Protein AF-A0A8J2WPI7-F1 (afdb_monomer_lite)

InterPro domains:
  IPR009030 Growth factor receptor cysteine-rich domain superfamily [SSF57184] (27-119)
  IPR011641 Tyrosine-protein kinase ephrin type A/B receptor-like [PF07699] (32-80)

Secondary structure (DSSP, 8-state):
-------S-PPPPTTEE--STT-SSPEEPPTTEE--STT-SS-EEPPTTEE--STT-SSPEEPPTTEE--STT-SSPEEPPTTEE--SS--SSPEEPPTTEE--SSS-SSPEEPPTTEE--STT-SSPEE--TT-----S------------------------------------------------

Organism: NCBI:txid35677

pLDDT: mean 78.32, std 21.87, range [37.41, 97.94]

Radius of gyration: 36.95 Å; chains: 1; bounding box: 83×83×94 Å

Structure (mmCIF, N/CA/C/O backbone):
data_AF-A0A8J2WPI7-F1
#
_entry.id   AF-A0A8J2WPI7-F1
#
loop_
_atom_site.group_PDB
_atom_site.id
_atom_site.type_symbol
_atom_site.label_atom_id
_atom_site.label_alt_id
_atom_site.label_comp_id
_atom_site.label_asym_id
_atom_site.label_entity_id
_atom_site.label_seq_id
_atom_site.pdbx_PDB_ins_code
_atom_site.Cartn_x
_atom_site.Cartn_y
_atom_site.Cartn_z
_atom_site.occupancy
_atom_site.B_iso_or_equiv
_atom_site.auth_seq_id
_atom_site.auth_comp_id
_atom_site.auth_asym_id
_atom_site.auth_atom_id
_atom_site.pdbx_PDB_model_num
ATOM 1 N N . MET A 1 1 ? -25.530 20.301 39.902 1.00 41.41 1 MET A N 1
ATOM 2 C CA . MET A 1 1 ? -24.729 19.284 39.190 1.00 41.41 1 MET A CA 1
ATOM 3 C C . MET A 1 1 ? -25.587 18.037 39.084 1.00 41.41 1 MET A C 1
ATOM 5 O O . MET A 1 1 ? -25.702 17.309 40.057 1.00 41.41 1 MET A O 1
ATOM 9 N N . THR A 1 2 ? -26.294 17.863 37.971 1.00 40.66 2 THR A N 1
ATOM 10 C CA . THR A 1 2 ? -27.227 16.743 37.792 1.00 40.66 2 THR A CA 1
ATOM 11 C C . THR A 1 2 ? -26.463 15.605 37.125 1.00 40.66 2 THR A C 1
ATOM 13 O O . THR A 1 2 ? -26.205 15.647 35.925 1.00 40.66 2 THR A O 1
ATOM 16 N N . THR A 1 3 ? -26.018 14.624 37.906 1.00 43.81 3 THR A N 1
ATOM 17 C CA . THR A 1 3 ? -25.453 13.376 37.386 1.00 43.81 3 THR A CA 1
ATOM 18 C C . THR A 1 3 ? -26.588 12.543 36.800 1.00 43.81 3 THR A C 1
ATOM 20 O O . THR A 1 3 ? -27.346 11.906 37.525 1.00 43.81 3 THR A O 1
ATOM 23 N N . ALA A 1 4 ? -26.733 12.566 35.476 1.00 50.50 4 ALA A N 1
ATOM 24 C CA . ALA A 1 4 ? -27.632 11.660 34.777 1.00 50.50 4 ALA A CA 1
ATOM 25 C C . ALA A 1 4 ? -27.117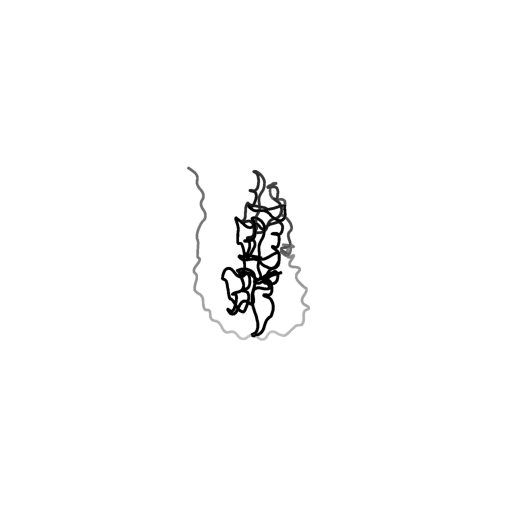 10.222 34.940 1.00 50.50 4 ALA A C 1
ATOM 27 O O . ALA A 1 4 ? -26.086 9.847 34.383 1.00 50.50 4 ALA A O 1
ATOM 28 N N . THR A 1 5 ? -27.819 9.418 35.736 1.00 55.50 5 THR A N 1
ATOM 29 C CA . THR A 1 5 ? -27.610 7.971 35.798 1.00 55.50 5 THR A CA 1
ATOM 30 C C . THR A 1 5 ? -28.268 7.370 34.556 1.00 55.50 5 THR A C 1
ATOM 32 O O . THR A 1 5 ? -29.489 7.273 34.480 1.00 55.50 5 THR A O 1
ATOM 35 N N . SER A 1 6 ? -27.469 7.037 33.539 1.00 58.28 6 SER A N 1
ATOM 36 C CA . SER A 1 6 ? -27.956 6.333 32.347 1.00 58.28 6 SER A CA 1
ATOM 37 C C . SER A 1 6 ? -28.286 4.888 32.722 1.00 58.28 6 SER A C 1
ATOM 39 O O . SER A 1 6 ? -27.383 4.091 32.961 1.00 58.28 6 SER A O 1
ATOM 41 N N . THR A 1 7 ? -29.574 4.547 32.786 1.00 66.06 7 THR A N 1
ATOM 42 C CA . THR A 1 7 ? -30.086 3.183 33.030 1.00 66.06 7 THR A CA 1
ATOM 43 C C . THR A 1 7 ? -30.032 2.281 31.794 1.00 66.06 7 THR A C 1
ATOM 45 O O . THR A 1 7 ? -30.370 1.104 31.874 1.00 66.06 7 THR A O 1
ATOM 48 N N . THR A 1 8 ? -29.593 2.803 30.647 1.00 65.44 8 THR A N 1
ATOM 49 C CA . THR A 1 8 ? -29.489 2.065 29.383 1.00 65.44 8 THR A CA 1
ATOM 50 C C . THR A 1 8 ? -28.039 1.903 28.949 1.00 65.44 8 THR A C 1
ATOM 52 O O .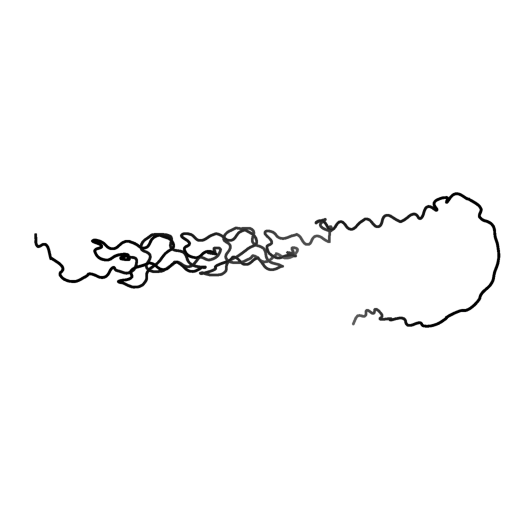 THR A 1 8 ? -27.246 2.842 29.052 1.00 65.44 8 THR A O 1
ATOM 55 N N . ALA A 1 9 ? -27.708 0.723 28.416 1.00 75.88 9 ALA A N 1
ATOM 56 C CA . ALA A 1 9 ? -26.403 0.447 27.830 1.00 75.88 9 ALA A CA 1
ATOM 57 C C . ALA A 1 9 ? -26.183 1.315 26.579 1.00 75.88 9 ALA A C 1
ATOM 59 O O . ALA A 1 9 ? -26.835 1.130 25.549 1.00 75.88 9 ALA A O 1
ATOM 60 N N . THR A 1 10 ? -25.259 2.268 26.667 1.00 84.06 10 THR A N 1
ATOM 61 C CA . THR A 1 10 ? -24.869 3.117 25.537 1.00 84.06 10 THR A CA 1
ATOM 62 C C . THR A 1 10 ? -23.980 2.322 24.583 1.00 84.06 10 THR A C 1
ATOM 64 O O . THR A 1 10 ? -22.915 1.847 24.975 1.00 84.06 10 THR A O 1
ATOM 67 N N . LYS A 1 11 ? -24.392 2.180 23.316 1.00 86.88 11 LYS A N 1
ATOM 68 C CA . LYS A 1 11 ? -23.545 1.566 22.281 1.00 86.88 11 LYS A CA 1
ATOM 69 C C . LYS A 1 11 ? -22.312 2.429 22.018 1.00 86.88 11 LYS A C 1
ATOM 71 O O . LYS A 1 11 ? -22.414 3.649 21.932 1.00 86.88 11 LYS A O 1
ATOM 76 N N . ALA A 1 12 ? -21.162 1.785 21.825 1.00 89.94 12 ALA A N 1
ATOM 77 C CA . ALA A 1 12 ? -19.976 2.463 21.318 1.00 89.94 12 ALA A CA 1
ATOM 78 C C . ALA A 1 12 ? -20.237 3.002 19.904 1.00 89.94 12 ALA A C 1
ATOM 80 O O . ALA A 1 12 ? -20.848 2.318 19.082 1.00 89.94 12 ALA A O 1
ATOM 81 N N . ASN A 1 13 ? -19.784 4.221 19.625 1.00 92.31 13 ASN A N 1
ATOM 82 C CA . ASN A 1 13 ? -19.875 4.809 18.290 1.00 92.31 13 ASN A CA 1
ATOM 83 C C . ASN A 1 13 ? -18.894 4.122 17.324 1.00 92.31 13 ASN A C 1
ATOM 85 O O . ASN A 1 13 ? -17.972 3.434 17.758 1.00 92.31 13 ASN A O 1
ATOM 89 N N . ALA A 1 14 ? -19.063 4.346 16.018 1.00 93.94 14 ALA A N 1
ATOM 90 C CA . ALA A 1 14 ? -18.090 3.909 15.016 1.00 93.94 14 ALA A CA 1
ATOM 91 C C . ALA A 1 14 ? -16.666 4.378 15.387 1.00 93.94 14 ALA A C 1
ATOM 93 O O . ALA A 1 14 ? -16.482 5.457 15.956 1.00 93.94 14 ALA A O 1
ATOM 94 N N . GLY A 1 15 ? -15.663 3.550 15.093 1.00 92.56 15 GLY A N 1
ATOM 95 C CA . GLY A 1 15 ? -14.277 3.741 15.531 1.00 92.56 15 GLY A CA 1
ATOM 96 C C . GLY A 1 15 ? -14.004 3.311 16.979 1.00 92.56 15 GLY A C 1
ATOM 97 O O . GLY A 1 15 ? -12.848 3.327 17.405 1.00 92.56 15 GLY A O 1
ATOM 98 N N . PHE A 1 16 ? -15.023 2.893 17.737 1.00 94.38 16 PHE A N 1
ATOM 99 C CA . PHE A 1 16 ? -14.870 2.401 19.102 1.00 94.38 16 PHE A CA 1
ATOM 100 C C . PHE A 1 16 ? -15.548 1.044 19.316 1.00 94.38 16 PHE A C 1
ATOM 102 O O . PHE A 1 16 ? -16.647 0.800 18.828 1.00 94.38 16 PHE A O 1
ATOM 109 N N . PHE A 1 17 ? -14.926 0.191 20.125 1.00 94.62 17 PHE A N 1
ATOM 110 C CA . PHE A 1 17 ? -15.404 -1.147 20.456 1.00 94.62 17 PHE A CA 1
ATOM 111 C C . PHE A 1 17 ? -15.449 -1.383 21.969 1.00 94.62 17 PHE A C 1
ATOM 113 O O . PHE A 1 17 ? -14.799 -0.683 22.751 1.00 94.62 17 PHE A O 1
ATOM 120 N N . VAL A 1 18 ? -16.229 -2.380 22.385 1.00 93.62 18 VAL A N 1
ATOM 121 C CA . VAL A 1 18 ? -16.333 -2.819 23.784 1.00 93.62 18 VAL A CA 1
ATOM 122 C C . VAL A 1 18 ? -16.061 -4.328 23.854 1.00 93.62 18 VAL A C 1
ATOM 124 O O . VAL A 1 18 ? -16.956 -5.103 23.525 1.00 93.62 18 VAL A O 1
ATOM 127 N N . PRO A 1 19 ? -14.851 -4.763 24.259 1.00 91.06 19 PRO A N 1
ATOM 128 C CA . PRO A 1 19 ? -14.445 -6.172 24.171 1.00 91.06 19 PRO A CA 1
ATOM 129 C C . PRO A 1 19 ? -15.083 -7.081 25.221 1.00 91.06 19 PRO A C 1
ATOM 131 O O . PRO A 1 19 ? -15.064 -8.301 25.076 1.00 91.06 19 PRO A O 1
ATOM 134 N N . SER A 1 20 ? -15.600 -6.524 26.314 1.00 89.44 20 SER A N 1
ATOM 135 C CA . SER A 1 20 ? -16.104 -7.317 27.435 1.00 89.44 20 SER A CA 1
ATOM 136 C C . SER A 1 20 ? -17.263 -6.624 28.134 1.00 89.44 20 SER A C 1
ATOM 138 O O . SER A 1 20 ? -17.361 -5.392 28.137 1.00 89.44 20 SER A O 1
ATOM 140 N N . ASP A 1 21 ? -18.128 -7.431 28.742 1.00 89.12 21 ASP A N 1
ATOM 141 C CA . ASP A 1 21 ? -19.207 -6.942 29.592 1.00 89.12 21 ASP A CA 1
ATOM 142 C C . ASP A 1 21 ? -18.642 -6.175 30.799 1.00 89.12 21 ASP A C 1
ATOM 144 O O . ASP A 1 21 ? -17.538 -6.442 31.276 1.00 89.12 21 ASP A O 1
ATOM 148 N N . GLY A 1 22 ? -19.390 -5.181 31.283 1.00 84.81 22 GLY A N 1
ATOM 149 C CA . GLY A 1 22 ? -18.961 -4.343 32.408 1.00 84.81 22 GLY A CA 1
ATOM 150 C C . GLY A 1 22 ? -17.903 -3.284 32.071 1.00 84.81 22 GLY A C 1
ATOM 151 O O . GLY A 1 22 ? -17.430 -2.597 32.977 1.00 84.81 22 GLY A O 1
ATOM 152 N N . ALA A 1 23 ? -17.538 -3.100 30.796 1.00 87.00 23 ALA A N 1
ATOM 153 C CA . ALA A 1 23 ? -16.646 -2.016 30.397 1.00 87.00 23 ALA A CA 1
ATOM 154 C C . ALA A 1 23 ? -17.248 -0.648 30.758 1.00 87.00 23 ALA A C 1
ATOM 156 O O . ALA A 1 23 ? -18.334 -0.283 30.309 1.00 87.00 23 ALA A O 1
ATOM 157 N N . SER A 1 24 ? -16.514 0.139 31.543 1.00 88.38 24 SER A N 1
ATOM 158 C CA . SER A 1 24 ? -16.951 1.475 31.962 1.00 88.38 24 SER A CA 1
ATOM 159 C C . SER A 1 24 ? -16.794 2.532 30.866 1.00 88.38 24 SER A C 1
ATOM 161 O O . SER A 1 24 ? -17.369 3.616 30.971 1.00 88.38 24 SER A O 1
ATOM 163 N N . ARG A 1 25 ? -15.998 2.249 29.822 1.00 88.50 25 ARG A N 1
ATOM 164 C CA . ARG A 1 25 ? -15.707 3.158 28.704 1.00 88.50 25 ARG A CA 1
ATOM 165 C C . ARG A 1 25 ? -15.426 2.373 27.414 1.00 88.50 25 ARG A C 1
ATOM 167 O O . ARG A 1 25 ? -14.804 1.314 27.488 1.00 88.50 25 ARG A O 1
ATOM 174 N N . PRO A 1 26 ? -15.820 2.893 26.239 1.00 92.25 26 PRO A N 1
ATOM 175 C CA . PRO A 1 26 ? -15.493 2.274 24.960 1.00 92.25 26 PRO A CA 1
ATOM 176 C C . PRO A 1 26 ? -14.015 2.497 24.594 1.00 92.25 26 PRO A C 1
ATOM 178 O O . PRO A 1 26 ? -13.447 3.555 24.882 1.00 92.25 26 PRO A O 1
ATOM 181 N N . GLN A 1 27 ? -13.393 1.514 23.942 1.00 94.06 27 GLN A N 1
ATOM 182 C CA . GLN A 1 27 ? -11.997 1.568 23.501 1.00 94.06 27 GLN A CA 1
ATOM 183 C C . GLN A 1 27 ? -11.913 1.947 22.019 1.00 94.06 27 GLN A C 1
ATOM 185 O O . GLN A 1 27 ? -12.716 1.484 21.219 1.00 94.06 27 GLN A O 1
ATOM 190 N N . GLN A 1 28 ? -10.945 2.779 21.630 1.00 95.81 28 GLN A N 1
ATOM 191 C CA . GLN A 1 28 ? -10.717 3.094 20.215 1.00 95.81 28 GLN A CA 1
ATOM 192 C C . GLN A 1 28 ? -10.173 1.882 19.465 1.00 95.81 28 GLN A C 1
ATOM 194 O O . GLN A 1 28 ? -9.311 1.169 19.985 1.00 95.81 28 GLN A O 1
ATOM 199 N N . CYS A 1 29 ? -10.602 1.698 18.218 1.00 96.12 29 CYS A N 1
ATOM 200 C CA . CYS A 1 29 ? -9.947 0.749 17.330 1.00 96.12 29 CYS A CA 1
ATOM 201 C C . CYS A 1 29 ? -8.466 1.108 17.188 1.00 96.12 29 CYS A C 1
ATOM 203 O O . CYS A 1 29 ? -8.160 2.277 16.951 1.00 96.12 29 CYS A O 1
ATOM 205 N N . PRO A 1 30 ? -7.537 0.155 17.350 1.00 95.81 30 PRO A N 1
ATOM 206 C CA . PRO A 1 30 ? -6.121 0.434 17.161 1.00 95.81 30 PRO A CA 1
ATOM 207 C C . PRO A 1 30 ? -5.824 0.758 15.691 1.00 95.81 30 PRO A C 1
ATOM 209 O O . PRO A 1 30 ? -6.601 0.425 14.795 1.00 95.81 30 PRO A O 1
ATOM 212 N N . ALA A 1 31 ? -4.677 1.393 15.436 1.00 96.19 31 ALA A N 1
ATOM 213 C CA . ALA A 1 31 ? -4.203 1.604 14.070 1.00 96.19 31 ALA A CA 1
ATOM 214 C C . ALA A 1 31 ? -4.090 0.259 13.323 1.00 96.19 31 ALA A C 1
ATOM 216 O O . ALA A 1 31 ? -3.781 -0.771 13.921 1.00 96.19 31 ALA A O 1
ATOM 217 N N . GLY A 1 32 ? -4.351 0.276 12.017 1.00 95.75 32 GLY A N 1
ATOM 218 C CA . GLY A 1 32 ? -4.466 -0.926 11.186 1.00 95.75 32 GLY A CA 1
ATOM 219 C C . GLY A 1 32 ? -5.862 -1.552 11.174 1.00 95.75 32 GLY A C 1
ATOM 220 O O . GLY A 1 32 ? -6.162 -2.329 10.270 1.00 95.75 32 GLY A O 1
ATOM 221 N N . LYS A 1 33 ? -6.739 -1.169 12.108 1.00 96.56 33 LYS A N 1
ATOM 222 C CA . LYS A 1 33 ? -8.130 -1.617 12.167 1.00 96.56 33 LYS A CA 1
ATOM 223 C C . LYS A 1 33 ? -9.104 -0.459 11.967 1.00 96.56 33 LYS A C 1
ATOM 225 O O . LYS A 1 33 ? -8.769 0.703 12.201 1.00 96.56 33 LYS A O 1
ATOM 230 N N . PHE A 1 34 ? -10.322 -0.788 11.568 1.00 96.62 34 PHE A N 1
ATOM 231 C CA . PHE A 1 34 ? -11.427 0.147 11.429 1.00 96.62 34 PHE A CA 1
ATOM 232 C C . PHE A 1 34 ? -12.711 -0.435 12.015 1.00 96.62 34 PHE A C 1
ATOM 234 O O . PHE A 1 34 ? -12.821 -1.636 12.263 1.00 96.62 34 PHE A O 1
ATOM 241 N N . LEU A 1 35 ? -13.689 0.435 12.242 1.00 96.56 35 LEU A N 1
ATOM 242 C CA . LEU A 1 35 ? -15.035 0.007 12.584 1.00 96.56 35 LEU A CA 1
ATOM 243 C C . LEU A 1 35 ? -16.066 1.025 12.096 1.00 96.56 35 LEU A C 1
ATOM 245 O O . LEU A 1 35 ? -16.198 2.103 12.675 1.00 96.56 35 LEU A O 1
ATOM 249 N N . GLY A 1 36 ? -16.808 0.669 11.047 1.00 94.44 36 GLY A N 1
ATOM 250 C CA . GLY A 1 36 ? -17.826 1.539 10.447 1.00 94.44 36 GLY A CA 1
ATOM 251 C C . GLY A 1 36 ? -19.174 1.527 11.171 1.00 94.44 36 GLY A C 1
ATOM 252 O O . GLY A 1 36 ? -19.978 2.439 10.994 1.00 94.44 36 GLY A O 1
ATOM 253 N N . THR A 1 37 ? -19.424 0.517 12.005 1.00 92.12 37 THR A N 1
ATOM 254 C CA . THR A 1 37 ? -20.702 0.307 12.698 1.00 92.12 37 THR A CA 1
ATOM 255 C C . THR A 1 37 ? -20.605 0.581 14.196 1.00 92.12 37 THR A C 1
ATOM 257 O O . THR A 1 37 ? -19.563 0.382 14.812 1.00 92.12 37 THR A O 1
ATOM 260 N N . SER A 1 38 ? -21.711 0.994 14.816 1.00 90.31 38 SER A N 1
ATOM 261 C CA . SER A 1 38 ? -21.790 1.174 16.268 1.00 90.31 38 SER A CA 1
ATOM 262 C C . SER A 1 38 ? -22.107 -0.133 17.006 1.00 90.31 38 SER A C 1
ATOM 264 O O . SER A 1 38 ? -22.800 -1.015 16.498 1.00 90.31 38 SER A O 1
ATOM 266 N N . GLY A 1 39 ? -21.639 -0.242 18.249 1.00 87.06 39 GLY A N 1
ATOM 267 C CA . GLY A 1 39 ? -21.945 -1.355 19.151 1.00 87.06 39 GLY A CA 1
ATOM 268 C C . GLY A 1 39 ? -21.197 -2.657 18.861 1.00 87.06 39 GLY A C 1
ATOM 269 O O . GLY A 1 39 ? -21.653 -3.707 19.310 1.00 87.06 39 GLY A O 1
ATOM 270 N N . ALA A 1 40 ? -20.082 -2.611 18.131 1.00 90.19 40 ALA A N 1
ATOM 271 C CA . ALA A 1 40 ? -19.258 -3.796 17.927 1.00 90.19 40 ALA A CA 1
ATOM 272 C C . ALA A 1 40 ? -18.392 -4.113 19.154 1.00 90.19 40 ALA A C 1
ATOM 274 O O . ALA A 1 40 ? -18.021 -3.236 19.943 1.00 90.19 40 ALA A O 1
ATOM 275 N N . ARG A 1 41 ? -18.065 -5.398 19.293 1.00 92.50 41 ARG A N 1
ATOM 276 C CA . ARG A 1 41 ? -17.189 -5.911 20.353 1.00 92.50 41 ARG A CA 1
ATOM 277 C C . ARG A 1 41 ? -15.730 -6.014 19.930 1.00 92.50 41 ARG A C 1
ATOM 279 O O . ARG A 1 41 ? -14.867 -6.157 20.782 1.00 92.50 41 ARG A O 1
ATOM 286 N N . GLU A 1 42 ? -15.457 -5.902 18.637 1.00 93.38 42 GLU A N 1
ATOM 287 C CA . GLU A 1 42 ? -14.125 -5.999 18.047 1.00 93.38 42 GLU A CA 1
ATOM 288 C C . GLU A 1 42 ? -14.027 -5.059 16.842 1.00 93.38 42 GLU A C 1
ATOM 290 O O . GLU A 1 42 ? -15.046 -4.603 16.320 1.00 93.38 42 GLU A O 1
ATOM 295 N N . CYS A 1 43 ? -12.799 -4.761 16.417 1.00 95.38 43 CYS A N 1
ATOM 296 C CA . CYS A 1 43 ? -12.528 -3.965 15.222 1.00 95.38 43 CYS A CA 1
ATOM 297 C C . CYS A 1 43 ? -12.061 -4.855 14.073 1.00 95.38 43 CYS A C 1
ATOM 299 O O . CYS A 1 43 ? -11.335 -5.829 14.286 1.00 95.38 43 CYS A O 1
ATOM 301 N N . GLU A 1 44 ? -12.401 -4.459 12.855 1.00 95.81 44 GLU A N 1
ATOM 302 C CA . GLU A 1 44 ? -12.052 -5.180 11.636 1.00 95.81 44 GLU A CA 1
ATOM 303 C C . GLU A 1 44 ? -10.680 -4.739 11.122 1.00 95.81 44 GLU A C 1
ATOM 305 O O . GLU A 1 44 ? -10.327 -3.563 11.193 1.00 95.81 44 GLU A O 1
ATOM 310 N N . ASP A 1 45 ? -9.879 -5.673 10.608 1.00 96.44 45 ASP A N 1
ATOM 311 C CA . ASP A 1 45 ? -8.606 -5.331 9.972 1.00 96.44 45 ASP A CA 1
ATOM 312 C C . ASP A 1 45 ? -8.821 -4.619 8.641 1.00 96.44 45 ASP A C 1
ATOM 314 O O . ASP A 1 45 ? -9.662 -5.011 7.831 1.00 96.44 45 ASP A O 1
ATOM 318 N N . CYS A 1 46 ? -7.988 -3.615 8.366 1.00 96.81 46 CYS A N 1
ATOM 319 C CA . CYS A 1 46 ? -7.917 -3.064 7.024 1.00 96.81 46 CYS A CA 1
ATOM 320 C C . CYS A 1 46 ? -7.484 -4.142 6.038 1.00 96.81 46 CYS A C 1
ATOM 322 O O . CYS A 1 46 ? -6.493 -4.842 6.254 1.00 96.81 46 CYS A O 1
ATOM 324 N N . SER A 1 47 ? -8.236 -4.269 4.949 1.00 96.19 47 SER A N 1
ATOM 325 C CA . SER A 1 47 ? -7.914 -5.190 3.863 1.00 96.19 47 SER A CA 1
ATOM 326 C C . SER A 1 47 ? -6.652 -4.734 3.133 1.00 96.19 47 SER A C 1
ATOM 328 O O . SER A 1 47 ? -6.282 -3.557 3.190 1.00 96.19 47 SER A O 1
ATOM 330 N N . LYS A 1 48 ? -6.003 -5.650 2.406 1.00 96.38 48 LYS A N 1
ATOM 331 C CA . LYS A 1 48 ? -4.925 -5.279 1.479 1.00 96.38 48 LYS A CA 1
ATOM 332 C C . LYS A 1 48 ? -5.400 -4.174 0.529 1.00 96.38 48 LYS A C 1
ATOM 334 O O . LYS A 1 48 ? -6.587 -4.076 0.229 1.00 96.38 48 LYS A O 1
ATOM 339 N N . GLY A 1 49 ? -4.481 -3.307 0.129 1.00 96.12 49 GLY A N 1
ATOM 340 C CA . GLY A 1 49 ? -4.808 -2.084 -0.599 1.00 96.12 49 GLY A CA 1
ATOM 341 C C . GLY A 1 49 ? -5.278 -0.922 0.276 1.00 96.12 49 GLY A C 1
ATOM 342 O O . GLY A 1 49 ? -5.331 0.210 -0.196 1.00 96.12 49 GLY A O 1
ATOM 343 N N . THR A 1 50 ? -5.560 -1.143 1.563 1.00 97.06 50 THR A N 1
ATOM 344 C CA . THR A 1 50 ? -6.041 -0.100 2.481 1.00 97.06 50 THR A CA 1
ATOM 345 C C . THR A 1 50 ? -5.293 -0.119 3.813 1.00 97.06 50 THR A C 1
ATOM 347 O O . THR A 1 50 ? -4.772 -1.147 4.232 1.00 97.06 50 THR A O 1
ATOM 350 N N . TYR A 1 51 ? -5.225 1.021 4.495 1.00 97.50 51 TYR A N 1
ATOM 351 C CA . TYR A 1 51 ? -4.505 1.177 5.755 1.00 97.50 51 TYR A CA 1
ATOM 352 C C . TYR A 1 51 ? -5.234 2.123 6.713 1.00 97.50 51 TYR A C 1
ATOM 354 O O . TYR A 1 51 ? -5.939 3.040 6.290 1.00 97.50 51 TYR A O 1
ATOM 362 N N . ALA A 1 52 ? -5.018 1.944 8.016 1.00 97.44 52 ALA A N 1
ATOM 363 C CA . ALA A 1 52 ? -5.508 2.856 9.049 1.00 97.44 52 ALA A CA 1
ATOM 364 C C . ALA A 1 52 ? -4.333 3.430 9.845 1.00 97.44 52 ALA A C 1
ATOM 366 O O . ALA A 1 52 ? -3.750 2.768 10.700 1.00 97.44 52 ALA A O 1
ATOM 367 N N . ASN A 1 53 ? -3.981 4.684 9.563 1.00 96.62 53 ASN A N 1
ATOM 368 C CA . ASN A 1 53 ? -2.804 5.349 10.132 1.00 96.62 53 ASN A CA 1
ATOM 369 C C . ASN A 1 53 ? -2.995 5.894 11.549 1.00 96.62 53 ASN A C 1
ATOM 371 O O . ASN A 1 53 ? -2.062 6.446 12.131 1.00 96.62 53 ASN A O 1
ATOM 375 N N . SER A 1 54 ? -4.206 5.823 12.087 1.00 95.88 54 SER A N 1
ATOM 376 C CA . SER A 1 54 ? -4.530 6.368 13.401 1.00 95.88 54 SER A CA 1
ATOM 377 C C . SER A 1 54 ? -5.590 5.505 14.072 1.00 95.88 54 SER A C 1
ATOM 379 O O . SER A 1 54 ? -6.385 4.880 13.366 1.00 95.88 54 SER A O 1
ATOM 381 N N . PRO A 1 55 ? -5.604 5.450 15.412 1.00 95.81 55 PRO A N 1
ATOM 382 C CA . PRO A 1 55 ? -6.671 4.782 16.131 1.00 95.81 55 PRO A CA 1
ATOM 383 C C . PRO A 1 55 ? -8.013 5.495 15.918 1.00 95.81 55 PRO A C 1
ATOM 385 O O . PRO A 1 55 ? -8.062 6.679 15.584 1.00 95.81 55 PRO A O 1
ATOM 388 N N . GLY A 1 56 ? -9.106 4.766 16.122 1.00 94.38 56 GLY A N 1
ATOM 389 C CA . GLY A 1 56 ? -10.462 5.295 16.016 1.00 94.38 56 GLY A CA 1
ATOM 390 C C . GLY A 1 56 ? -10.963 5.492 14.585 1.00 94.38 56 GLY A C 1
ATOM 391 O O . GLY A 1 56 ? -11.936 6.217 14.389 1.00 94.38 56 GLY A O 1
ATOM 392 N N . GLN A 1 57 ? -10.322 4.887 13.578 1.00 95.38 57 GLN A N 1
ATOM 393 C CA . GLN A 1 57 ? -10.813 4.994 12.206 1.00 95.38 57 GLN A CA 1
ATOM 394 C C . GLN A 1 57 ? -12.143 4.263 12.019 1.00 95.38 57 GLN A C 1
ATOM 396 O O . GLN A 1 57 ? -12.326 3.119 12.432 1.00 95.38 57 GLN A O 1
ATOM 401 N N . THR A 1 58 ? -13.069 4.940 11.348 1.00 96.00 58 THR A N 1
ATOM 402 C CA . THR A 1 58 ? -14.370 4.386 10.961 1.00 96.00 58 THR A CA 1
ATOM 403 C C . THR A 1 58 ? -14.325 3.682 9.605 1.00 96.00 58 THR A C 1
ATOM 405 O O . THR A 1 58 ? -15.210 2.899 9.285 1.00 96.00 58 THR A O 1
ATOM 408 N N . SER A 1 59 ? -13.281 3.932 8.816 1.00 95.88 59 SER A N 1
ATOM 409 C CA . SER A 1 59 ? -13.044 3.346 7.497 1.00 95.88 59 SER A CA 1
ATOM 410 C C . SER A 1 59 ? -11.551 3.331 7.200 1.00 95.88 59 SER A C 1
ATOM 412 O O . SER A 1 59 ? -10.870 4.300 7.536 1.00 95.88 59 SER A O 1
ATOM 414 N N . CYS A 1 60 ? -11.057 2.306 6.511 1.00 96.62 60 CYS A N 1
ATOM 415 C CA . CYS A 1 60 ? -9.670 2.277 6.050 1.00 96.62 60 CYS A CA 1
ATOM 416 C C . CYS A 1 60 ? -9.429 3.252 4.899 1.00 96.62 60 CYS A C 1
ATOM 418 O O . CYS A 1 60 ? -10.282 3.450 4.033 1.00 96.62 60 CYS A O 1
ATOM 420 N N . ARG A 1 61 ? -8.233 3.839 4.861 1.00 96.56 61 ARG A N 1
ATOM 421 C CA . ARG A 1 61 ? -7.801 4.727 3.780 1.00 96.56 61 ARG A CA 1
ATOM 422 C C . ARG A 1 61 ? -7.179 3.888 2.665 1.00 96.56 61 ARG A C 1
ATOM 424 O O . ARG A 1 61 ? -6.308 3.072 2.960 1.00 96.56 61 ARG A O 1
ATOM 431 N N . PRO A 1 62 ? -7.579 4.061 1.399 1.00 96.69 62 PRO A N 1
ATOM 432 C CA . PRO A 1 62 ? -6.935 3.356 0.301 1.00 96.69 62 PRO A CA 1
ATOM 433 C C . PRO A 1 62 ? -5.488 3.832 0.129 1.00 96.69 62 PRO A C 1
ATOM 435 O O . PRO A 1 62 ? -5.176 5.004 0.363 1.00 96.69 62 PRO A O 1
ATOM 438 N N . ALA A 1 63 ? -4.606 2.928 -0.296 1.00 97.00 63 ALA A N 1
ATOM 439 C CA . ALA A 1 63 ? -3.272 3.285 -0.763 1.00 97.00 63 ALA A CA 1
ATOM 440 C C . ALA A 1 63 ? -3.396 4.329 -1.881 1.00 97.00 63 ALA A C 1
ATOM 442 O O . ALA A 1 63 ? -4.294 4.239 -2.711 1.00 97.00 63 ALA A O 1
ATOM 443 N N . SER A 1 64 ? -2.549 5.350 -1.874 1.00 96.25 64 SER A N 1
ATOM 444 C CA . SER A 1 64 ? -2.528 6.406 -2.890 1.00 96.25 64 SER A CA 1
ATOM 445 C C . SER A 1 64 ? -1.766 5.942 -4.134 1.00 96.25 64 SER A C 1
ATOM 447 O O . SER A 1 64 ? -0.990 4.993 -4.061 1.00 96.25 64 SER A O 1
ATOM 449 N N . ALA A 1 65 ? -1.909 6.649 -5.256 1.00 95.81 65 ALA A N 1
ATOM 450 C CA . ALA A 1 65 ? -1.128 6.345 -6.455 1.00 95.81 65 ALA A CA 1
ATOM 451 C C . ALA A 1 65 ? 0.387 6.340 -6.163 1.00 95.81 65 ALA A C 1
ATOM 453 O O . ALA A 1 65 ? 0.891 7.107 -5.331 1.00 95.81 65 ALA A O 1
ATOM 454 N N . GLY A 1 66 ? 1.101 5.411 -6.797 1.00 95.69 66 GLY A N 1
ATOM 455 C CA . GLY A 1 66 ? 2.504 5.113 -6.507 1.00 95.69 66 GLY A CA 1
ATOM 456 C C . GLY A 1 66 ? 2.763 4.407 -5.170 1.00 95.69 66 GLY A C 1
ATOM 457 O O . GLY A 1 66 ? 3.920 4.218 -4.796 1.00 95.69 66 GLY A O 1
ATOM 458 N N . HIS A 1 67 ? 1.732 4.008 -4.431 1.00 97.25 67 HIS A N 1
ATOM 459 C CA . HIS A 1 67 ? 1.874 3.284 -3.174 1.00 97.25 67 HIS A CA 1
ATOM 460 C C . HIS A 1 67 ? 1.003 2.033 -3.156 1.00 97.25 67 HIS A C 1
ATOM 462 O O . HIS A 1 67 ? -0.040 1.969 -3.795 1.00 97.25 67 HIS A O 1
ATOM 468 N N . PHE A 1 68 ? 1.412 1.065 -2.344 1.00 97.31 68 PHE A N 1
ATOM 469 C CA . PHE A 1 68 ? 0.713 -0.193 -2.170 1.00 97.31 68 PHE A CA 1
ATOM 470 C C . PHE A 1 68 ? 0.631 -0.608 -0.701 1.00 97.31 68 PHE A C 1
ATOM 472 O O . PHE A 1 68 ? 1.433 -0.186 0.141 1.00 97.31 68 PHE A O 1
ATOM 479 N N . VAL A 1 69 ? -0.323 -1.482 -0.389 1.00 97.94 69 VAL A N 1
ATOM 480 C CA . VAL A 1 69 ? -0.469 -2.111 0.928 1.00 97.94 69 VAL A CA 1
ATOM 481 C C . VAL A 1 69 ? -0.644 -3.620 0.763 1.00 97.94 69 VAL A C 1
ATOM 483 O O . VAL A 1 69 ? -1.750 -4.116 0.570 1.00 97.94 69 VAL A O 1
ATOM 486 N N . GLY A 1 70 ? 0.451 -4.370 0.889 1.00 95.88 70 GLY A N 1
ATOM 487 C CA . GLY A 1 70 ? 0.439 -5.826 0.673 1.00 95.88 70 GLY A CA 1
ATOM 488 C C . GLY A 1 70 ? -0.008 -6.676 1.866 1.00 95.88 70 GLY A C 1
ATOM 489 O O . GLY A 1 70 ? -0.083 -7.901 1.754 1.00 95.88 70 GLY A O 1
ATOM 490 N N . LYS A 1 71 ? -0.280 -6.064 3.026 1.00 94.88 71 LYS A N 1
ATOM 491 C CA . LYS A 1 71 ? -0.666 -6.767 4.259 1.00 94.88 71 LYS A CA 1
ATOM 492 C C . LYS A 1 71 ? -1.966 -6.201 4.814 1.00 94.88 71 LYS A C 1
ATOM 494 O O . LYS A 1 71 ? -2.141 -4.987 4.830 1.00 94.88 71 LYS A O 1
ATOM 499 N N . SER A 1 72 ? -2.842 -7.080 5.293 1.00 96.19 72 SER A N 1
ATOM 500 C CA . SER A 1 72 ? -3.988 -6.664 6.097 1.00 96.19 72 SER A CA 1
ATOM 501 C C . SER A 1 72 ? -3.521 -6.105 7.442 1.00 96.19 72 SER A C 1
ATOM 503 O O . SER A 1 72 ? -2.428 -6.432 7.912 1.00 96.19 72 SER A O 1
ATOM 505 N N . GLY A 1 73 ? -4.327 -5.243 8.057 1.00 95.31 73 GLY A N 1
ATOM 506 C CA . GLY A 1 73 ? -3.974 -4.622 9.334 1.00 95.31 73 GLY A CA 1
ATOM 507 C C . GLY A 1 73 ? -2.860 -3.574 9.224 1.00 95.31 73 GLY A C 1
ATOM 508 O O . GLY A 1 73 ? -2.224 -3.234 10.222 1.00 95.31 73 GLY A O 1
ATOM 509 N N . ALA A 1 74 ? -2.555 -3.083 8.019 1.00 96.69 74 ALA A N 1
ATOM 510 C CA . ALA A 1 74 ? -1.464 -2.138 7.827 1.00 96.69 74 ALA A CA 1
ATOM 511 C C . ALA A 1 74 ? -1.798 -0.756 8.400 1.00 96.69 74 ALA A C 1
ATOM 513 O O . ALA A 1 74 ? -2.884 -0.207 8.202 1.00 96.69 74 ALA A O 1
ATOM 514 N N . THR A 1 75 ? -0.818 -0.155 9.068 1.00 96.69 75 THR A N 1
ATOM 515 C CA . THR A 1 75 ? -0.908 1.220 9.578 1.00 96.69 75 THR A CA 1
ATOM 516 C C . THR A 1 75 ? -0.399 2.247 8.572 1.00 96.69 75 THR A C 1
ATOM 518 O O . THR A 1 75 ? -0.683 3.438 8.687 1.00 96.69 75 THR A O 1
ATOM 521 N N . THR A 1 76 ? 0.352 1.803 7.566 1.00 95.81 76 THR A N 1
ATOM 522 C CA . THR A 1 76 ? 0.992 2.656 6.570 1.00 95.81 76 THR A CA 1
ATOM 523 C C . THR A 1 76 ? 0.936 2.018 5.189 1.00 95.81 76 THR A C 1
ATOM 525 O O . THR A 1 76 ? 0.834 0.801 5.040 1.00 95.81 76 THR A O 1
ATOM 528 N N . GLN A 1 77 ? 1.027 2.870 4.172 1.00 96.75 77 GLN A N 1
ATOM 529 C CA . GLN A 1 77 ? 1.250 2.470 2.788 1.00 96.75 77 GLN A CA 1
ATOM 530 C C . GLN A 1 77 ? 2.746 2.438 2.468 1.00 96.75 77 GLN A C 1
ATOM 532 O O . GLN A 1 77 ? 3.520 3.250 2.985 1.00 96.75 77 GLN A O 1
ATOM 537 N N . LYS A 1 78 ? 3.158 1.516 1.599 1.00 96.62 78 LYS A N 1
ATOM 538 C CA . LYS A 1 78 ? 4.537 1.386 1.126 1.00 96.62 78 LYS A CA 1
ATOM 539 C C . LYS A 1 78 ? 4.666 1.993 -0.269 1.00 96.62 78 LYS A C 1
ATOM 541 O O . LYS A 1 78 ? 3.778 1.842 -1.094 1.00 96.62 78 LYS A O 1
ATOM 546 N N . LYS A 1 79 ? 5.763 2.704 -0.529 1.00 97.00 79 LYS A N 1
ATOM 547 C CA . LYS A 1 79 ? 6.050 3.277 -1.854 1.00 97.00 79 LYS A CA 1
ATOM 548 C C . LYS A 1 79 ? 6.400 2.173 -2.845 1.00 97.00 79 LYS A C 1
ATOM 550 O O . LYS A 1 79 ? 7.088 1.228 -2.465 1.00 97.00 79 LYS A O 1
ATOM 55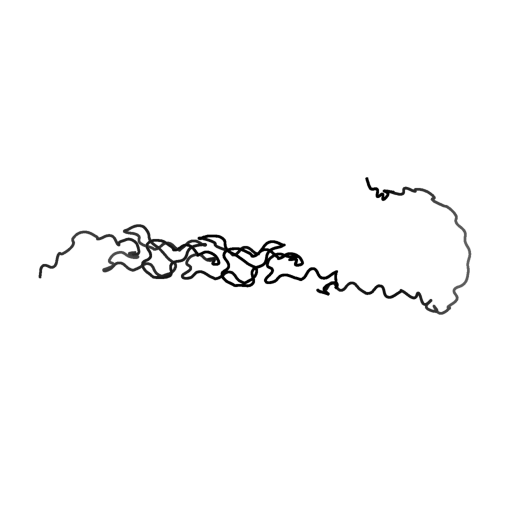5 N N . CYS A 1 80 ? 5.995 2.341 -4.098 1.00 96.75 80 CYS A N 1
ATOM 556 C CA . CYS A 1 80 ? 6.555 1.558 -5.190 1.00 96.75 80 CYS A CA 1
ATOM 557 C C . CYS A 1 80 ? 8.018 1.921 -5.405 1.00 96.75 80 CYS A C 1
ATOM 559 O O . CYS A 1 80 ? 8.379 3.103 -5.407 1.00 96.75 80 CYS A O 1
ATOM 561 N N . ASP A 1 81 ? 8.849 0.897 -5.564 1.00 96.06 81 ASP A N 1
ATOM 562 C CA . ASP A 1 81 ? 10.253 1.069 -5.900 1.00 96.06 81 ASP A CA 1
ATOM 563 C C . ASP A 1 81 ? 10.399 1.557 -7.351 1.00 96.06 81 ASP A C 1
ATOM 565 O O . ASP A 1 81 ? 9.462 1.487 -8.152 1.00 96.06 81 ASP A O 1
ATOM 569 N N . ALA A 1 82 ? 11.572 2.095 -7.690 1.00 95.19 82 ALA A N 1
ATOM 570 C CA . ALA A 1 82 ? 11.860 2.471 -9.069 1.00 95.19 82 ALA A CA 1
ATOM 571 C C . ALA A 1 82 ? 11.728 1.238 -9.980 1.00 95.19 82 ALA A C 1
ATOM 573 O O . ALA A 1 82 ? 12.035 0.117 -9.578 1.00 95.19 82 ALA A O 1
ATOM 574 N N . GLY A 1 83 ? 11.269 1.453 -11.209 1.00 94.88 83 GLY A N 1
ATOM 575 C CA . GLY A 1 83 ? 10.938 0.383 -12.147 1.00 94.88 83 GLY A CA 1
ATOM 576 C C . GLY A 1 83 ? 9.545 -0.208 -11.949 1.00 94.88 83 GLY A C 1
ATOM 577 O O . GLY A 1 83 ? 9.083 -0.930 -12.823 1.00 94.88 83 GLY A O 1
ATOM 578 N N . ALA A 1 84 ? 8.841 0.140 -10.871 1.00 96.31 84 ALA A N 1
ATOM 579 C CA . ALA A 1 84 ? 7.451 -0.231 -10.659 1.00 96.31 84 ALA A CA 1
ATOM 580 C C . ALA A 1 84 ? 6.553 1.008 -10.530 1.00 96.31 84 ALA A C 1
ATOM 582 O O . ALA A 1 84 ? 7.010 2.126 -10.259 1.00 96.31 84 ALA A O 1
ATOM 583 N N . TYR A 1 85 ? 5.260 0.797 -10.731 1.00 96.62 85 TYR A N 1
ATOM 584 C CA . TYR A 1 85 ? 4.217 1.798 -10.601 1.00 96.62 85 TYR A CA 1
ATOM 585 C C . TYR A 1 85 ? 2.998 1.212 -9.889 1.00 96.62 85 TYR A C 1
ATOM 587 O O . TYR A 1 85 ? 2.882 0.008 -9.677 1.00 96.62 85 TYR A O 1
ATOM 595 N N . SER A 1 86 ? 2.099 2.086 -9.462 1.00 96.81 86 SER A N 1
ATOM 596 C CA . SER A 1 86 ? 0.816 1.692 -8.892 1.00 96.81 86 SER A CA 1
ATOM 597 C C . SER A 1 86 ? -0.215 2.709 -9.342 1.00 96.81 86 SER A C 1
ATOM 599 O O . SER A 1 86 ? -0.249 3.830 -8.819 1.00 96.81 86 SER A O 1
ATOM 601 N N . SER A 1 87 ? -1.046 2.314 -10.301 1.00 93.94 87 SER A N 1
ATOM 602 C CA . SER A 1 87 ? -2.076 3.175 -10.867 1.00 93.94 87 SER A CA 1
ATOM 603 C C . SER A 1 87 ? -3.242 3.344 -9.900 1.00 93.94 87 SER A C 1
ATOM 605 O O . SER A 1 87 ? -3.796 2.368 -9.404 1.00 93.94 87 SER A O 1
ATOM 607 N N . GLY A 1 88 ? -3.669 4.579 -9.657 1.00 92.44 88 GLY A N 1
ATOM 608 C CA . GLY A 1 88 ? -4.870 4.838 -8.863 1.00 92.44 88 GLY A CA 1
ATOM 609 C C . GLY A 1 88 ? -4.734 4.489 -7.378 1.00 92.44 88 GLY A C 1
ATOM 610 O O . GLY A 1 88 ? -3.637 4.477 -6.822 1.00 92.44 88 GLY A O 1
ATOM 611 N N . ALA A 1 89 ? -5.876 4.285 -6.722 1.00 95.12 89 ALA A N 1
ATOM 612 C CA . ALA A 1 89 ? -5.952 4.071 -5.283 1.00 95.12 89 ALA A CA 1
ATOM 613 C C . ALA A 1 89 ? -6.365 2.635 -4.940 1.00 95.12 89 ALA A C 1
ATOM 615 O O . ALA A 1 89 ? -7.144 2.027 -5.667 1.00 95.12 89 ALA A O 1
ATOM 616 N N . GLY A 1 90 ? -5.907 2.127 -3.794 1.00 95.00 90 GLY A N 1
ATOM 617 C CA . GLY A 1 90 ? -6.323 0.816 -3.289 1.00 95.00 90 GLY A CA 1
ATOM 618 C C . GLY A 1 90 ? -5.444 -0.360 -3.719 1.00 95.00 90 GLY A C 1
ATOM 619 O O . GLY A 1 90 ? -5.876 -1.499 -3.592 1.00 95.00 90 GLY A O 1
ATOM 620 N N . ASN A 1 91 ? -4.231 -0.113 -4.217 1.00 96.00 91 ASN A N 1
ATOM 621 C CA . ASN A 1 91 ? -3.364 -1.181 -4.720 1.00 96.00 91 ASN A CA 1
ATOM 622 C C . ASN A 1 91 ? -2.707 -1.983 -3.595 1.00 96.00 91 ASN A C 1
ATOM 624 O O . ASN A 1 91 ? -2.190 -1.428 -2.619 1.00 96.00 91 ASN A O 1
ATOM 628 N N . ASP A 1 92 ? -2.691 -3.303 -3.734 1.00 96.25 92 ASP A N 1
ATOM 629 C CA . ASP A 1 92 ? -2.055 -4.228 -2.796 1.00 96.25 92 ASP A CA 1
ATOM 630 C C . ASP A 1 92 ? -0.638 -4.647 -3.210 1.00 96.25 92 ASP A C 1
ATOM 632 O O . ASP A 1 92 ? 0.119 -5.160 -2.383 1.00 96.25 92 ASP A O 1
ATOM 636 N N . ALA A 1 93 ? -0.246 -4.352 -4.446 1.00 95.81 93 ALA A N 1
ATOM 637 C CA . ALA A 1 93 ? 1.093 -4.529 -4.983 1.00 95.81 93 ALA A CA 1
ATOM 638 C C . ALA A 1 93 ? 1.437 -3.406 -5.975 1.00 95.81 93 ALA A C 1
ATOM 640 O O . ALA A 1 93 ? 0.569 -2.652 -6.408 1.00 95.81 93 ALA A O 1
ATOM 641 N N . CYS A 1 94 ? 2.720 -3.294 -6.314 1.00 96.44 94 CYS A N 1
ATOM 642 C CA . CYS A 1 94 ? 3.165 -2.464 -7.429 1.00 96.44 94 CYS A CA 1
ATOM 643 C C . CYS A 1 94 ? 3.332 -3.329 -8.668 1.00 96.44 94 CYS A C 1
ATOM 645 O O . CYS A 1 94 ? 3.851 -4.443 -8.582 1.00 96.44 94 CYS A O 1
ATOM 647 N N . GLU A 1 95 ? 2.958 -2.780 -9.811 1.00 95.94 95 GLU A N 1
ATOM 648 C CA . GLU A 1 95 ? 3.144 -3.405 -11.108 1.00 95.94 95 GLU A CA 1
ATOM 649 C C . GLU A 1 95 ? 4.498 -2.988 -11.692 1.00 95.94 95 GLU A C 1
ATOM 651 O O . GLU A 1 95 ? 4.868 -1.811 -11.619 1.00 95.94 95 GLU A O 1
ATOM 656 N N . PRO A 1 96 ? 5.287 -3.920 -12.246 1.00 96.12 96 PRO A N 1
ATOM 657 C CA . PRO A 1 96 ? 6.512 -3.560 -12.940 1.00 96.12 96 PRO A CA 1
ATOM 658 C C . PRO A 1 96 ? 6.186 -2.768 -14.211 1.00 96.12 96 PRO A C 1
ATOM 660 O O . PRO A 1 96 ? 5.196 -3.028 -14.889 1.00 96.12 96 PRO A O 1
ATOM 663 N N . CYS A 1 97 ? 7.041 -1.810 -14.568 1.00 96.12 97 CYS A N 1
ATOM 664 C CA . CYS A 1 97 ? 6.928 -1.125 -15.849 1.00 96.12 97 CYS A CA 1
ATOM 665 C C . CYS A 1 97 ? 7.094 -2.119 -16.995 1.00 96.12 97 CYS A C 1
ATOM 667 O O . CYS A 1 97 ? 8.090 -2.839 -17.033 1.00 96.12 97 CYS A O 1
ATOM 669 N N . GLU A 1 98 ? 6.154 -2.107 -17.935 1.00 95.44 98 GLU A N 1
ATOM 670 C CA . GLU A 1 98 ? 6.202 -2.920 -19.150 1.00 95.44 98 GLU A CA 1
ATOM 671 C C . GLU A 1 98 ? 7.418 -2.573 -20.034 1.00 95.44 98 GLU A C 1
ATOM 673 O O . GLU A 1 98 ? 7.941 -1.449 -19.968 1.00 95.44 98 GLU A O 1
ATOM 678 N N . PRO A 1 99 ? 7.849 -3.487 -20.926 1.00 94.44 99 PRO A N 1
ATOM 679 C CA . PRO A 1 99 ? 8.885 -3.194 -21.909 1.00 94.44 99 PRO A CA 1
ATOM 680 C C . PRO A 1 99 ? 8.562 -1.937 -22.729 1.00 94.44 99 PRO A C 1
ATOM 682 O O . PRO A 1 99 ? 7.417 -1.652 -23.073 1.00 94.44 99 PRO A O 1
ATOM 685 N N . GLY A 1 100 ? 9.594 -1.156 -23.048 1.00 93.75 100 GLY A N 1
ATOM 686 C CA . GLY A 1 100 ? 9.440 0.167 -23.663 1.00 93.75 100 GLY A CA 1
ATOM 687 C C . GLY A 1 100 ? 9.092 1.300 -22.685 1.00 93.75 100 GLY A C 1
ATOM 688 O O . GLY A 1 100 ? 9.120 2.466 -23.094 1.00 93.75 100 GLY A O 1
ATOM 689 N N . LYS A 1 101 ? 8.830 1.004 -21.404 1.00 95.38 101 LYS A N 1
ATOM 690 C CA . LYS A 1 101 ? 8.603 1.998 -20.345 1.00 95.38 101 LYS A CA 1
ATOM 691 C C . LYS A 1 101 ? 9.611 1.866 -19.209 1.00 95.38 101 LYS A C 1
ATOM 693 O O . LYS A 1 101 ? 10.214 0.823 -19.009 1.00 95.38 101 LYS A O 1
ATOM 698 N N . PHE A 1 102 ? 9.785 2.934 -18.442 1.00 95.50 102 PHE A N 1
ATOM 699 C CA . PHE A 1 102 ? 10.668 2.957 -17.282 1.00 95.50 102 PHE A CA 1
ATOM 700 C C . PHE A 1 102 ? 10.127 3.876 -16.185 1.00 95.50 102 PHE A C 1
ATOM 702 O O . PHE A 1 102 ? 9.344 4.793 -16.441 1.00 95.50 102 PHE A O 1
ATOM 709 N N . SER A 1 103 ? 10.578 3.661 -14.954 1.00 96.31 103 SER A N 1
ATOM 710 C CA . SER A 1 103 ? 10.282 4.532 -13.816 1.00 96.31 103 SER A CA 1
ATOM 711 C C . SER A 1 103 ? 11.563 4.773 -13.029 1.00 96.31 103 SER A C 1
ATOM 713 O O . SER A 1 103 ? 12.069 3.881 -12.355 1.00 96.31 103 SER A O 1
ATOM 715 N N . SER A 1 104 ? 12.120 5.979 -13.124 1.00 94.69 104 SER A N 1
ATOM 716 C CA . SER A 1 104 ? 13.373 6.332 -12.439 1.00 94.69 104 SER A CA 1
ATOM 717 C C . SER A 1 104 ? 13.176 6.774 -10.988 1.00 94.69 104 SER A C 1
ATOM 719 O O . SER A 1 104 ? 14.147 6.917 -10.247 1.00 94.69 104 SER A O 1
ATOM 721 N N . LYS A 1 105 ? 11.926 7.005 -10.572 1.00 93.88 105 LYS A N 1
ATOM 722 C CA . LYS A 1 105 ? 11.569 7.489 -9.236 1.00 93.88 105 LYS A CA 1
ATOM 723 C C . LYS A 1 105 ? 10.737 6.455 -8.495 1.00 93.88 105 LYS A C 1
ATOM 725 O O . LYS A 1 105 ? 9.948 5.729 -9.093 1.00 93.88 105 LYS A O 1
ATOM 730 N N . THR A 1 106 ? 10.893 6.441 -7.177 1.00 95.31 106 THR A N 1
ATOM 731 C CA . THR A 1 106 ? 9.967 5.737 -6.290 1.00 95.31 106 THR A CA 1
ATOM 732 C C . THR A 1 106 ? 8.648 6.502 -6.191 1.00 95.31 106 THR A C 1
ATOM 734 O O . THR A 1 106 ? 8.587 7.701 -6.466 1.00 95.31 106 THR A O 1
ATOM 737 N N . ALA A 1 107 ? 7.594 5.808 -5.768 1.00 94.44 107 ALA A N 1
ATOM 738 C CA . ALA A 1 107 ? 6.244 6.345 -5.633 1.00 94.44 107 ALA A CA 1
ATOM 739 C C . ALA A 1 107 ? 5.627 6.886 -6.936 1.00 94.44 107 ALA A C 1
ATOM 741 O O . ALA A 1 107 ? 4.919 7.893 -6.936 1.00 94.44 107 ALA A O 1
ATOM 742 N N . THR A 1 108 ? 5.891 6.204 -8.048 1.00 94.56 108 THR A N 1
ATOM 743 C CA . THR A 1 108 ? 5.402 6.591 -9.373 1.00 94.56 108 THR A CA 1
ATOM 744 C C . THR A 1 108 ? 4.012 6.014 -9.647 1.00 94.56 108 THR A C 1
ATOM 746 O O . THR A 1 108 ? 3.777 4.823 -9.455 1.00 94.56 108 THR A O 1
ATOM 749 N N . ALA A 1 109 ? 3.088 6.861 -10.106 1.00 95.50 109 ALA A N 1
ATOM 750 C CA . ALA A 1 109 ? 1.736 6.452 -10.488 1.00 95.50 109 ALA A CA 1
ATOM 751 C C . ALA A 1 109 ? 1.681 5.784 -11.870 1.00 95.50 109 ALA A C 1
ATOM 753 O O . ALA A 1 109 ? 0.851 4.906 -12.069 1.00 95.50 109 ALA A O 1
ATOM 754 N N . ASP A 1 110 ? 2.592 6.160 -12.777 1.00 95.38 110 ASP A N 1
ATOM 755 C CA . ASP A 1 110 ? 2.621 5.714 -14.173 1.00 95.38 110 ASP A CA 1
ATOM 756 C C . ASP A 1 110 ? 4.051 5.658 -14.723 1.00 95.38 110 ASP A C 1
ATOM 758 O O . ASP A 1 110 ? 4.861 6.561 -14.493 1.00 95.38 110 ASP A O 1
ATOM 762 N N . CYS A 1 111 ? 4.367 4.635 -15.514 1.00 95.62 111 CYS A N 1
ATOM 763 C CA . CYS A 1 111 ? 5.682 4.520 -16.144 1.00 95.62 111 CYS A CA 1
ATOM 764 C C . CYS A 1 111 ? 5.859 5.488 -17.323 1.00 95.62 111 CYS A C 1
ATOM 766 O O . CYS A 1 111 ? 4.974 5.663 -18.162 1.00 95.62 111 CYS A O 1
ATOM 768 N N . SER A 1 112 ? 7.054 6.067 -17.429 1.00 95.50 112 SER A N 1
ATOM 769 C CA . SER A 1 112 ? 7.450 6.944 -18.532 1.00 95.50 112 SER A CA 1
ATOM 770 C C . SER A 1 112 ? 7.849 6.139 -19.767 1.00 95.50 112 SER A C 1
ATOM 772 O O . SER A 1 112 ? 8.546 5.134 -19.660 1.00 95.50 112 SER A O 1
ATOM 774 N N . LEU A 1 113 ? 7.438 6.586 -20.955 1.00 95.38 113 LEU A N 1
ATOM 775 C CA . LEU A 1 113 ? 7.839 5.969 -22.223 1.00 95.38 113 LEU A CA 1
ATOM 776 C C . LEU A 1 113 ? 9.320 6.225 -22.520 1.00 95.38 113 LEU A C 1
ATOM 778 O O . LEU A 1 113 ? 9.819 7.330 -22.296 1.00 95.38 113 LEU A O 1
ATOM 782 N N . ALA A 1 114 ? 10.004 5.239 -23.101 1.00 93.62 114 ALA A N 1
ATOM 783 C CA . ALA A 1 114 ? 11.330 5.454 -23.660 1.00 93.62 114 ALA A CA 1
ATOM 784 C C . ALA A 1 114 ? 11.271 6.454 -24.830 1.00 93.62 114 ALA A C 1
ATOM 786 O O . ALA A 1 114 ? 10.432 6.350 -25.727 1.00 93.62 114 ALA A O 1
ATOM 787 N N . ALA A 1 115 ? 12.169 7.440 -24.816 1.00 92.69 115 ALA A N 1
ATOM 788 C CA . ALA A 1 115 ? 12.271 8.423 -25.888 1.00 92.69 115 ALA A CA 1
ATOM 789 C C . ALA A 1 115 ? 12.789 7.785 -27.189 1.00 92.69 115 ALA A C 1
ATOM 791 O O . ALA A 1 115 ? 13.413 6.723 -27.182 1.00 92.69 115 ALA A O 1
ATOM 792 N N . ARG A 1 116 ? 12.588 8.463 -28.327 1.00 90.75 116 ARG A N 1
ATOM 793 C CA . ARG A 1 116 ? 13.175 8.030 -29.607 1.00 90.75 116 ARG A CA 1
ATOM 794 C C . ARG A 1 116 ? 14.689 7.838 -29.471 1.00 90.75 116 ARG A C 1
ATOM 796 O O . ARG A 1 116 ? 15.364 8.599 -28.780 1.00 90.75 116 ARG A O 1
ATOM 803 N N . GLY A 1 117 ? 15.208 6.809 -30.137 1.00 89.38 117 GLY A N 1
ATOM 804 C CA . GLY A 1 117 ? 16.617 6.432 -30.021 1.00 89.38 117 GLY A CA 1
ATOM 805 C C . GLY A 1 117 ? 16.979 5.790 -28.679 1.00 89.38 117 GLY A C 1
ATOM 806 O O . GLY A 1 117 ? 18.162 5.616 -28.421 1.00 89.38 117 GLY A O 1
ATOM 807 N N . HIS A 1 118 ? 16.002 5.431 -27.840 1.00 91.56 118 HIS A N 1
ATOM 808 C CA . HIS A 1 118 ? 16.200 4.655 -26.619 1.00 91.56 118 HIS A CA 1
ATOM 809 C C . HIS A 1 118 ? 15.266 3.440 -26.594 1.00 91.56 118 HIS A C 1
ATOM 811 O O . HIS A 1 118 ? 14.196 3.453 -27.203 1.00 91.56 118 HIS A O 1
ATOM 817 N N . PHE A 1 119 ? 15.666 2.387 -25.888 1.00 92.25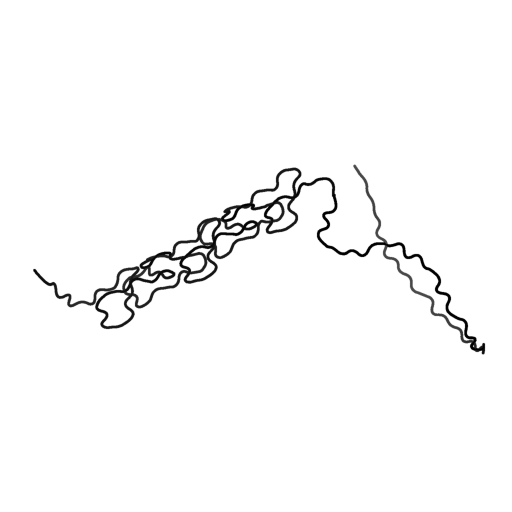 119 PHE A N 1
ATOM 818 C CA . PHE A 1 119 ? 14.877 1.174 -25.712 1.00 92.25 119 PHE A CA 1
ATOM 819 C C . PHE A 1 119 ? 14.928 0.677 -24.264 1.00 92.25 119 PHE A C 1
ATOM 821 O O . PHE A 1 119 ? 15.871 0.944 -23.516 1.00 92.25 119 PHE A O 1
ATOM 828 N N . VAL A 1 120 ? 13.890 -0.063 -23.880 1.00 95.06 120 VAL A N 1
ATOM 829 C CA . VAL A 1 120 ? 13.805 -0.817 -22.628 1.00 95.06 120 VAL A CA 1
ATOM 830 C C . VAL A 1 120 ? 13.406 -2.236 -23.005 1.00 95.06 120 VAL A C 1
ATOM 832 O O . VAL A 1 120 ? 12.299 -2.450 -23.493 1.00 95.06 120 VAL A O 1
ATOM 835 N N . ALA A 1 121 ? 14.328 -3.183 -22.838 1.00 88.69 121 ALA A N 1
ATOM 836 C CA . ALA A 1 121 ? 14.145 -4.556 -23.307 1.00 88.69 121 ALA A CA 1
ATOM 837 C C . ALA A 1 121 ? 13.399 -5.463 -22.315 1.00 88.69 121 ALA A C 1
ATOM 839 O O . ALA A 1 121 ? 12.902 -6.507 -22.723 1.00 88.69 121 ALA A O 1
ATOM 840 N N . GLY A 1 122 ? 13.340 -5.088 -21.035 1.00 89.12 122 GLY A N 1
ATOM 841 C CA . GLY A 1 122 ? 12.748 -5.903 -19.975 1.00 89.12 122 GLY A CA 1
ATOM 842 C C . GLY A 1 122 ? 11.784 -5.116 -19.100 1.00 89.12 122 GLY A C 1
ATOM 843 O O . GLY A 1 122 ? 11.760 -3.887 -19.132 1.00 89.12 122 GLY A O 1
ATOM 844 N N . GLU A 1 123 ? 11.001 -5.848 -18.318 1.00 94.12 123 GLU A N 1
ATOM 845 C CA . GLU A 1 123 ? 10.119 -5.278 -17.305 1.00 94.12 123 GLU A CA 1
ATOM 846 C C . GLU A 1 123 ? 10.915 -4.712 -16.124 1.00 94.12 123 GLU A C 1
ATOM 848 O O . GLU A 1 123 ? 12.054 -5.110 -15.866 1.00 94.12 123 GLU A O 1
ATOM 853 N N . GLY A 1 124 ? 10.320 -3.779 -15.383 1.00 92.56 124 GLY A N 1
ATOM 854 C CA . GLY A 1 124 ? 10.927 -3.284 -14.146 1.00 92.56 124 GLY A CA 1
ATOM 855 C C . GLY A 1 124 ? 12.090 -2.309 -14.356 1.00 92.56 124 GLY A C 1
ATOM 856 O O . GLY A 1 124 ? 12.890 -2.094 -13.446 1.00 92.56 124 GLY A O 1
ATOM 857 N N . ALA A 1 125 ? 12.239 -1.732 -15.551 1.00 92.81 125 ALA A N 1
ATOM 858 C CA . ALA A 1 125 ? 13.387 -0.887 -15.856 1.00 92.81 125 ALA A CA 1
ATOM 859 C C . ALA A 1 125 ? 13.343 0.465 -15.127 1.00 92.81 125 ALA A C 1
ATOM 861 O O . ALA A 1 125 ? 12.346 1.192 -15.146 1.00 92.81 125 ALA A O 1
ATOM 862 N N . THR A 1 126 ? 14.476 0.850 -14.539 1.00 93.81 126 THR A N 1
ATOM 863 C CA . THR A 1 126 ? 14.654 2.141 -13.853 1.00 93.81 126 THR A CA 1
ATOM 864 C C . THR A 1 126 ? 15.228 3.232 -14.760 1.00 93.81 126 THR A C 1
ATOM 866 O O . THR A 1 126 ? 15.200 4.414 -14.414 1.00 93.81 126 THR A O 1
ATOM 869 N N . ALA A 1 127 ? 15.726 2.856 -15.939 1.00 89.88 127 ALA A N 1
ATOM 870 C CA . ALA A 1 127 ? 16.330 3.746 -16.920 1.00 89.88 127 ALA A CA 1
ATOM 871 C C . ALA A 1 127 ? 16.186 3.180 -18.340 1.00 89.88 127 ALA A C 1
ATOM 873 O O . ALA A 1 127 ? 15.886 2.001 -18.528 1.00 89.88 127 ALA A O 1
ATOM 874 N N . THR A 1 128 ? 16.427 4.028 -19.340 1.00 91.31 128 THR A N 1
ATOM 875 C CA . THR A 1 128 ? 16.421 3.635 -20.755 1.00 91.31 128 THR A CA 1
ATOM 876 C C . THR A 1 128 ? 17.841 3.399 -21.262 1.00 91.31 128 THR A C 1
ATOM 878 O O . THR A 1 128 ? 18.778 4.068 -20.824 1.00 91.31 128 THR A O 1
ATOM 881 N N . ALA A 1 129 ? 18.011 2.460 -22.192 1.00 86.88 129 ALA A N 1
ATOM 882 C CA . ALA A 1 129 ? 19.271 2.253 -22.898 1.00 86.88 129 ALA A CA 1
ATOM 883 C C . ALA A 1 129 ? 19.245 3.008 -24.231 1.00 86.88 129 ALA A C 1
ATOM 885 O O . ALA A 1 129 ? 18.252 2.943 -24.955 1.00 86.88 129 ALA A O 1
ATOM 886 N N . ALA A 1 130 ? 20.323 3.710 -24.581 1.00 81.75 130 ALA A N 1
ATOM 887 C CA . ALA A 1 130 ? 20.441 4.319 -25.902 1.00 81.75 130 ALA A CA 1
ATOM 888 C C . ALA A 1 130 ? 20.511 3.223 -26.975 1.00 81.75 130 ALA A C 1
ATOM 890 O O . ALA A 1 130 ? 21.291 2.275 -26.871 1.00 81.75 130 ALA A O 1
ATOM 891 N N . ALA A 1 131 ? 19.727 3.381 -28.035 1.00 69.50 131 ALA A N 1
ATOM 892 C CA . ALA A 1 131 ? 19.787 2.581 -29.249 1.00 69.50 131 ALA A CA 1
ATOM 893 C C . ALA A 1 131 ? 20.985 3.017 -30.107 1.00 69.50 131 ALA A C 1
ATOM 895 O O . ALA A 1 131 ? 20.852 3.304 -31.295 1.00 69.50 131 ALA A O 1
ATOM 896 N N . THR A 1 132 ? 22.172 3.117 -29.513 1.00 67.94 132 THR A N 1
ATOM 897 C CA . THR A 1 132 ? 23.393 3.206 -30.308 1.00 67.94 132 THR A CA 1
ATOM 898 C C . THR A 1 132 ? 23.560 1.854 -30.991 1.00 67.94 132 THR A C 1
ATOM 900 O O . THR A 1 132 ? 23.379 0.819 -30.349 1.00 67.94 132 THR A O 1
ATOM 903 N N . THR A 1 133 ? 23.853 1.854 -32.293 1.00 53.97 133 THR A N 1
ATOM 904 C CA . THR A 1 133 ? 24.125 0.652 -33.097 1.00 53.97 133 THR A CA 1
ATOM 905 C C . THR A 1 133 ? 24.921 -0.367 -32.293 1.00 53.97 133 THR A C 1
ATOM 907 O O . THR A 1 133 ? 26.089 -0.134 -32.009 1.00 53.97 133 THR A O 1
ATOM 910 N N . ALA A 1 134 ? 24.235 -1.443 -31.899 1.00 51.34 134 ALA A N 1
ATOM 911 C CA . ALA A 1 134 ? 24.702 -2.605 -31.157 1.00 51.34 134 ALA A CA 1
ATOM 912 C C . ALA A 1 134 ? 26.194 -2.610 -30.774 1.00 51.34 134 ALA A C 1
ATOM 914 O O . ALA A 1 134 ? 26.979 -3.376 -31.333 1.00 51.34 134 ALA A O 1
ATOM 915 N N . THR A 1 135 ? 26.580 -1.875 -29.731 1.00 52.50 135 THR A N 1
ATOM 916 C CA . THR A 1 135 ? 27.667 -2.376 -28.889 1.00 52.50 135 THR A CA 1
ATOM 917 C C . THR A 1 135 ? 27.005 -3.389 -27.981 1.00 52.50 135 THR A C 1
ATOM 919 O O . THR A 1 135 ? 26.396 -3.027 -26.979 1.00 52.50 135 THR A O 1
ATOM 922 N N . ARG A 1 136 ? 27.012 -4.647 -28.432 1.00 50.59 136 ARG A N 1
ATOM 923 C CA . ARG A 1 136 ? 26.545 -5.840 -27.720 1.00 50.59 136 ARG A CA 1
ATOM 924 C C . ARG A 1 136 ? 26.792 -5.651 -26.217 1.00 50.59 136 ARG A C 1
ATOM 926 O O . ARG A 1 136 ? 27.934 -5.733 -25.775 1.00 50.59 136 ARG A O 1
ATOM 933 N N . SER A 1 137 ? 25.751 -5.307 -25.453 1.00 48.94 137 SER A N 1
ATOM 934 C CA . SER A 1 137 ? 25.878 -5.157 -24.008 1.00 48.94 137 SER A CA 1
ATOM 935 C C . SER A 1 137 ? 26.211 -6.532 -23.458 1.00 48.94 137 SER A C 1
ATOM 937 O O . SER A 1 137 ? 25.396 -7.450 -23.526 1.00 48.94 137 SER A O 1
ATOM 939 N N . SER A 1 138 ? 27.435 -6.682 -22.968 1.00 51.94 138 SER A N 1
ATOM 940 C CA . SER A 1 138 ? 27.946 -7.874 -22.301 1.00 51.94 138 SER A CA 1
ATOM 941 C C . SER A 1 138 ? 27.279 -8.049 -20.932 1.00 51.94 138 SER A C 1
ATOM 943 O O . SER A 1 138 ? 27.948 -8.074 -19.905 1.00 51.94 138 SER A O 1
ATOM 945 N N . ALA A 1 139 ? 25.953 -8.157 -20.888 1.00 47.78 139 ALA A N 1
ATOM 946 C CA . ALA A 1 139 ? 25.268 -8.762 -19.758 1.00 47.78 139 ALA A CA 1
ATOM 947 C C . ALA A 1 139 ? 25.362 -10.279 -19.951 1.00 47.78 139 ALA A C 1
ATOM 949 O O . ALA A 1 139 ? 24.541 -10.885 -20.630 1.00 47.78 139 ALA A O 1
ATOM 950 N N . ALA A 1 140 ? 26.462 -10.842 -19.448 1.00 45.69 140 ALA A N 1
ATOM 951 C CA . ALA A 1 140 ? 26.634 -12.237 -19.051 1.00 45.69 140 ALA A CA 1
ATOM 952 C C . ALA A 1 140 ? 25.698 -13.259 -19.729 1.00 45.69 140 ALA A C 1
ATOM 954 O O . ALA A 1 140 ? 24.818 -13.846 -19.111 1.00 45.69 140 ALA A O 1
ATOM 955 N N . SER A 1 141 ? 25.944 -13.538 -21.002 1.00 45.25 141 SER A N 1
ATOM 956 C CA . SER A 1 141 ? 25.864 -14.915 -21.469 1.00 45.25 141 SER A CA 1
ATOM 957 C C . SER A 1 141 ? 27.297 -15.305 -21.772 1.00 45.25 141 SER A C 1
ATOM 959 O O . SER A 1 141 ? 27.870 -14.825 -22.749 1.00 45.25 141 SER A O 1
ATOM 961 N N . THR A 1 142 ? 27.905 -16.109 -20.903 1.00 47.56 142 THR A N 1
ATOM 962 C CA . THR A 1 142 ? 29.142 -16.829 -21.210 1.00 47.56 142 THR A CA 1
ATOM 963 C C . THR A 1 142 ? 28.842 -17.752 -22.389 1.00 47.56 142 THR A C 1
ATOM 965 O O . THR A 1 142 ? 28.489 -18.912 -22.216 1.00 47.56 142 THR A O 1
ATOM 968 N N . TRP A 1 143 ? 28.902 -17.211 -23.603 1.00 39.97 143 TRP A N 1
ATOM 969 C CA . TRP A 1 143 ? 29.072 -18.003 -24.807 1.00 39.97 143 TRP A CA 1
ATOM 970 C C . TRP A 1 143 ? 30.561 -18.339 -24.863 1.00 39.97 143 TRP A C 1
ATOM 972 O O . TRP A 1 143 ? 31.365 -17.407 -24.951 1.00 39.97 143 TRP A O 1
ATOM 982 N N . PRO A 1 144 ? 30.960 -19.619 -24.752 1.00 42.03 144 PRO A N 1
ATOM 983 C CA . PRO A 1 144 ? 32.349 -19.989 -24.961 1.00 42.03 144 PRO A CA 1
ATOM 984 C C . PRO A 1 144 ? 32.759 -19.538 -26.366 1.00 42.03 144 PRO A C 1
ATOM 986 O O . PRO A 1 144 ? 32.006 -19.690 -27.332 1.00 42.03 144 PRO A O 1
ATOM 989 N N . SER A 1 145 ? 33.930 -18.911 -26.447 1.00 41.91 145 SER A N 1
ATOM 990 C CA . SER A 1 145 ? 34.569 -18.473 -27.683 1.00 41.91 145 SER A CA 1
ATOM 991 C C . SER A 1 145 ? 34.460 -19.536 -28.782 1.00 41.91 145 SER A C 1
ATOM 993 O O . SER A 1 145 ? 34.699 -20.712 -28.505 1.00 41.91 145 SER A O 1
ATOM 995 N N . PRO A 1 146 ? 34.238 -19.170 -30.059 1.00 55.69 146 PRO A N 1
ATOM 996 C CA . PRO A 1 146 ? 34.664 -20.011 -31.164 1.00 55.69 146 PRO A CA 1
ATOM 997 C C . PRO A 1 146 ? 36.183 -19.855 -31.299 1.00 55.69 146 PRO A C 1
ATOM 999 O O . PRO A 1 146 ? 36.698 -19.298 -32.270 1.00 55.69 146 PRO A O 1
ATOM 1002 N N . GLU A 1 147 ? 36.921 -20.305 -30.288 1.00 46.78 147 GLU A N 1
ATOM 1003 C CA . GLU A 1 147 ? 38.326 -20.606 -30.472 1.00 46.78 147 GLU A CA 1
ATOM 1004 C C . GLU A 1 147 ? 38.387 -21.797 -31.418 1.00 46.78 147 GLU A C 1
ATOM 1006 O O . GLU A 1 147 ? 38.045 -22.931 -31.098 1.00 46.78 147 GLU A O 1
ATOM 1011 N N . ARG A 1 148 ? 38.710 -21.453 -32.662 1.00 51.53 148 ARG A N 1
ATOM 1012 C CA . ARG A 1 148 ? 39.265 -22.304 -33.702 1.00 51.53 148 ARG A CA 1
ATOM 1013 C C . ARG A 1 148 ? 39.872 -23.565 -33.087 1.00 51.53 148 ARG A C 1
ATOM 1015 O O . ARG A 1 148 ? 41.005 -23.537 -32.615 1.00 51.53 148 ARG A O 1
ATOM 1022 N N . ALA A 1 149 ? 39.116 -24.660 -33.122 1.00 43.94 149 ALA A N 1
ATOM 1023 C CA . ALA A 1 149 ? 39.620 -25.981 -32.802 1.00 43.94 149 ALA A CA 1
ATOM 1024 C C . ALA A 1 149 ? 40.689 -26.326 -33.846 1.00 43.94 149 ALA A C 1
ATOM 1026 O O . ALA A 1 149 ? 40.402 -26.817 -34.938 1.00 43.94 149 ALA A O 1
ATOM 1027 N N . VAL A 1 150 ? 41.940 -25.985 -33.544 1.00 43.03 150 VAL A N 1
ATOM 1028 C CA . VAL A 1 150 ? 43.091 -26.567 -34.217 1.00 43.03 150 VAL A CA 1
ATOM 1029 C C . VAL A 1 150 ? 43.129 -28.007 -33.736 1.00 43.03 150 VAL A C 1
ATOM 1031 O O . VAL A 1 150 ? 43.505 -28.284 -32.601 1.00 43.03 150 VAL A O 1
ATOM 1034 N N . ILE A 1 151 ? 42.675 -28.916 -34.595 1.00 43.75 151 ILE A N 1
ATOM 1035 C CA . ILE A 1 151 ? 42.840 -30.353 -34.411 1.00 43.75 151 ILE A CA 1
ATOM 1036 C C . ILE A 1 151 ? 44.345 -30.614 -34.512 1.00 43.75 151 ILE A C 1
ATOM 1038 O O . ILE A 1 151 ? 44.888 -30.766 -35.605 1.00 43.75 151 ILE A O 1
ATOM 1042 N N . THR A 1 152 ? 45.050 -30.590 -33.385 1.00 47.12 152 THR A N 1
ATOM 1043 C CA . THR A 1 152 ? 46.387 -31.166 -33.302 1.00 47.12 152 THR A CA 1
ATOM 1044 C C . THR A 1 152 ? 46.220 -32.685 -33.224 1.00 47.12 152 THR A C 1
ATOM 1046 O O . THR A 1 152 ? 45.526 -33.182 -32.335 1.00 47.12 152 THR A O 1
ATOM 1049 N N . PRO A 1 153 ? 46.803 -33.465 -34.150 1.00 39.16 153 PRO A N 1
ATOM 1050 C CA . PRO A 1 153 ? 46.813 -34.910 -34.017 1.00 39.16 153 PRO A CA 1
ATOM 1051 C C . PRO A 1 153 ? 47.693 -35.265 -32.817 1.00 39.16 153 PRO A C 1
ATOM 1053 O O . PRO A 1 153 ? 48.910 -35.079 -32.835 1.00 39.16 153 PRO A O 1
ATOM 1056 N N . THR A 1 154 ? 47.072 -35.751 -31.745 1.00 41.31 154 THR A N 1
ATOM 1057 C CA . THR A 1 154 ? 47.800 -36.361 -30.638 1.00 41.31 154 THR A CA 1
ATOM 1058 C C . THR A 1 154 ? 48.493 -37.608 -31.176 1.00 41.31 154 THR A C 1
ATOM 1060 O O . THR A 1 154 ? 47.841 -38.534 -31.658 1.00 41.31 154 THR A O 1
ATOM 1063 N N . ALA A 1 155 ? 49.823 -37.610 -31.118 1.00 49.03 155 ALA A N 1
ATOM 1064 C CA . ALA A 1 155 ? 50.654 -38.772 -31.377 1.00 49.03 155 ALA A CA 1
ATOM 1065 C C . ALA A 1 155 ? 50.320 -39.865 -30.347 1.00 49.03 155 ALA A C 1
ATOM 1067 O O . ALA A 1 155 ? 50.875 -39.912 -29.251 1.00 49.03 155 ALA A O 1
ATOM 1068 N N . GLY A 1 156 ? 49.357 -40.717 -30.701 1.00 41.28 156 GLY A N 1
ATOM 1069 C CA . GLY A 1 156 ? 49.051 -41.960 -30.012 1.00 41.28 156 GLY A CA 1
ATOM 1070 C C . GLY A 1 156 ? 50.187 -42.945 -30.238 1.00 41.28 156 GLY A C 1
ATOM 1071 O O . GLY A 1 156 ? 50.476 -43.350 -31.363 1.00 41.28 156 GLY A O 1
ATOM 1072 N N . SER A 1 157 ? 50.852 -43.273 -29.143 1.00 48.69 157 SER A N 1
ATOM 1073 C CA . SER A 1 157 ? 51.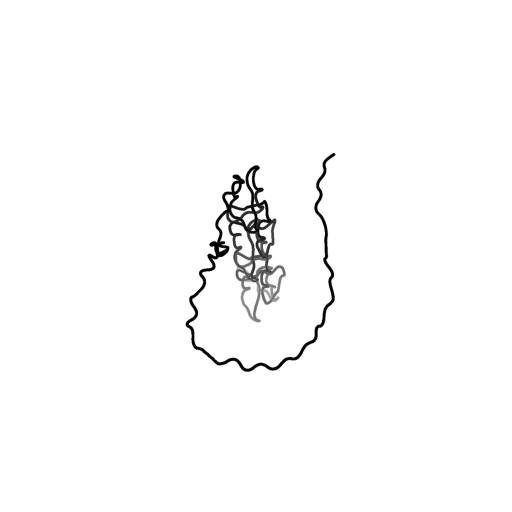943 -44.222 -29.034 1.00 48.69 157 SER A CA 1
ATOM 1074 C C . SER A 1 157 ? 51.600 -45.572 -29.664 1.00 48.69 157 SER A C 1
ATOM 1076 O O . SER A 1 157 ? 50.570 -46.190 -29.397 1.00 48.69 157 SER A O 1
ATOM 1078 N N . GLY A 1 158 ? 52.520 -46.058 -30.494 1.00 50.75 158 GLY A N 1
ATOM 1079 C CA . GLY A 1 158 ? 52.468 -47.413 -31.007 1.00 50.75 158 GLY A CA 1
ATOM 1080 C C . GLY A 1 158 ? 52.621 -48.432 -29.882 1.00 50.75 158 GLY A C 1
ATOM 1081 O O . GLY A 1 158 ? 53.607 -48.412 -29.148 1.00 50.75 158 GLY A O 1
ATOM 1082 N N . ARG A 1 159 ? 51.703 -49.395 -29.819 1.00 48.44 159 ARG A N 1
ATOM 1083 C CA . ARG A 1 159 ? 52.011 -50.755 -29.374 1.00 48.44 159 ARG A CA 1
ATOM 1084 C C . ARG A 1 159 ? 51.246 -51.746 -30.237 1.00 48.44 159 ARG A C 1
ATOM 1086 O O . ARG A 1 159 ? 50.027 -51.723 -30.342 1.00 48.44 159 ARG A O 1
ATOM 1093 N N . ARG A 1 160 ? 52.048 -52.555 -30.921 1.00 49.25 160 ARG A N 1
ATOM 1094 C CA . ARG A 1 160 ? 51.679 -53.580 -31.889 1.00 49.25 160 ARG A CA 1
ATOM 1095 C C . ARG A 1 160 ? 50.815 -54.630 -31.195 1.00 49.25 160 ARG A C 1
ATOM 1097 O O . ARG A 1 160 ? 51.287 -55.241 -30.244 1.00 49.25 160 ARG A O 1
ATOM 1104 N N . HIS A 1 161 ? 49.624 -54.892 -31.719 1.00 48.56 161 HIS A N 1
ATOM 1105 C CA . HIS A 1 161 ? 49.002 -56.199 -31.568 1.00 48.56 161 HIS A CA 1
ATOM 1106 C C . HIS A 1 161 ? 48.619 -56.733 -32.941 1.00 48.56 161 HIS A C 1
ATOM 1108 O O . HIS A 1 161 ? 48.102 -56.037 -33.811 1.00 48.56 161 HIS A O 1
ATOM 1114 N N . THR A 1 162 ? 49.059 -57.963 -33.118 1.00 45.03 162 THR A N 1
ATOM 1115 C CA . THR A 1 162 ? 49.222 -58.729 -34.334 1.00 45.03 162 THR A CA 1
ATOM 1116 C C . THR A 1 162 ? 47.901 -58.938 -35.065 1.00 45.03 162 THR A C 1
ATOM 1118 O O . THR A 1 162 ? 46.896 -59.319 -34.474 1.00 45.03 162 THR A O 1
ATOM 1121 N N . PHE A 1 163 ? 47.964 -58.713 -36.374 1.00 46.44 163 PHE A N 1
ATOM 1122 C CA . PHE A 1 163 ? 47.060 -59.225 -37.397 1.00 46.44 163 PHE A CA 1
ATOM 1123 C C . PHE A 1 163 ? 46.670 -60.690 -37.135 1.00 46.44 163 PHE A C 1
ATOM 1125 O O . PHE A 1 163 ? 47.555 -61.538 -37.082 1.00 46.44 163 PHE A O 1
ATOM 1132 N N . LEU A 1 164 ? 45.374 -61.002 -37.097 1.00 41.53 164 LEU A N 1
ATOM 1133 C CA . LEU A 1 164 ? 44.853 -62.286 -37.577 1.00 41.53 164 LEU A CA 1
ATOM 1134 C C . LEU A 1 164 ? 43.532 -62.016 -38.333 1.00 41.53 164 LEU A C 1
ATOM 1136 O O . LEU A 1 164 ? 42.671 -61.325 -37.787 1.00 41.53 164 LEU A O 1
ATOM 1140 N N . PRO A 1 165 ? 43.368 -62.492 -39.582 1.00 58.94 165 PRO A N 1
ATOM 1141 C CA . PRO A 1 165 ? 42.239 -62.136 -40.435 1.00 58.94 165 PRO A CA 1
ATOM 1142 C C . PRO A 1 165 ? 41.121 -63.179 -40.341 1.00 58.94 165 PRO A C 1
ATOM 1144 O O . PRO A 1 165 ? 41.383 -64.362 -40.534 1.00 58.94 165 PRO A O 1
ATOM 1147 N N . LEU A 1 166 ? 39.868 -62.755 -40.156 1.00 50.47 166 LEU A N 1
ATOM 1148 C CA . LEU A 1 166 ? 38.713 -63.531 -40.618 1.00 50.47 166 LEU A CA 1
ATOM 1149 C C . LEU A 1 166 ? 37.632 -62.603 -41.200 1.00 50.47 166 LEU A C 1
ATOM 1151 O O . LEU A 1 166 ? 37.406 -61.522 -40.652 1.00 50.47 166 LEU A O 1
ATOM 1155 N N . PRO A 1 167 ? 36.991 -62.992 -42.319 1.00 65.00 167 PRO A N 1
ATOM 1156 C CA . PRO A 1 167 ? 36.111 -62.124 -43.088 1.00 65.00 167 PRO A CA 1
ATOM 1157 C C . PRO A 1 167 ? 34.652 -62.394 -42.725 1.00 65.00 167 PRO A C 1
ATOM 1159 O O . PRO A 1 167 ? 34.254 -63.547 -42.743 1.00 65.00 167 PRO A O 1
ATOM 1162 N N . PHE A 1 168 ? 33.823 -61.376 -42.495 1.00 43.00 168 PHE A N 1
ATOM 1163 C CA . PHE A 1 168 ? 32.398 -61.501 -42.813 1.00 43.00 168 PHE A CA 1
ATOM 1164 C C . PHE A 1 168 ? 31.801 -60.152 -43.210 1.00 43.00 168 PHE A C 1
ATOM 1166 O O . PHE A 1 168 ? 32.079 -59.104 -42.634 1.00 43.00 168 PHE A O 1
ATOM 1173 N N . VAL A 1 169 ? 31.053 -60.250 -44.298 1.00 53.66 169 VAL A N 1
ATOM 1174 C CA . VAL A 1 169 ? 30.496 -59.227 -45.178 1.00 53.66 169 VAL A CA 1
ATOM 1175 C C . VAL A 1 169 ? 29.035 -58.961 -44.767 1.00 53.66 169 VAL A C 1
ATOM 1177 O O . VAL A 1 169 ? 28.473 -59.757 -44.019 1.00 53.66 169 VAL A O 1
ATOM 1180 N N . LEU A 1 170 ? 28.439 -57.916 -45.361 1.00 44.38 170 LEU A N 1
ATOM 1181 C CA . LEU A 1 170 ? 27.021 -57.484 -45.407 1.00 44.38 170 LEU A CA 1
ATOM 1182 C C . LEU A 1 170 ? 26.678 -56.344 -44.430 1.00 44.38 170 LEU A C 1
ATOM 1184 O O . LEU A 1 170 ? 26.644 -56.534 -43.223 1.00 44.38 170 LEU A O 1
ATOM 1188 N N . ASP A 1 171 ? 26.623 -55.082 -44.873 1.00 48.94 171 ASP A N 1
ATOM 1189 C CA . ASP A 1 171 ? 25.679 -54.427 -45.815 1.00 48.94 171 ASP A CA 1
ATOM 1190 C C . ASP A 1 171 ? 24.262 -54.305 -45.241 1.00 48.94 171 ASP A C 1
ATOM 1192 O O . ASP A 1 171 ? 23.510 -55.275 -45.236 1.00 48.94 171 ASP A O 1
ATOM 1196 N N . VAL A 1 172 ? 23.899 -53.087 -44.811 1.00 53.50 172 VAL A N 1
ATOM 1197 C CA . VAL A 1 172 ? 22.527 -52.583 -44.953 1.00 53.50 172 VAL A CA 1
ATOM 1198 C C . VAL A 1 172 ? 22.574 -51.098 -45.320 1.00 53.50 172 VAL A C 1
ATOM 1200 O O . VAL A 1 172 ? 22.677 -50.195 -44.489 1.00 53.50 172 VAL A O 1
ATOM 1203 N N . ARG A 1 173 ? 22.541 -50.867 -46.627 1.00 49.25 173 ARG A N 1
ATOM 1204 C CA . ARG A 1 173 ? 22.191 -49.613 -47.300 1.00 49.25 173 ARG A CA 1
ATOM 1205 C C . ARG A 1 173 ? 20.745 -49.184 -46.966 1.00 49.25 173 ARG A C 1
ATOM 1207 O O . ARG A 1 173 ? 19.894 -50.035 -46.734 1.00 49.25 173 ARG A O 1
ATOM 1214 N N . SER A 1 174 ? 20.452 -47.886 -47.142 1.00 42.06 174 SER A N 1
ATOM 1215 C CA . SER A 1 174 ? 19.105 -47.263 -47.227 1.00 42.06 174 SER A CA 1
ATOM 1216 C C . SER A 1 174 ? 18.438 -46.935 -45.875 1.00 42.06 174 SER A C 1
ATOM 1218 O O . SER A 1 174 ? 18.173 -47.817 -45.077 1.00 42.06 174 SER A O 1
ATOM 1220 N N . LEU A 1 175 ? 18.122 -45.681 -45.534 1.00 52.78 175 LEU A N 1
ATOM 1221 C CA . LEU A 1 175 ? 17.236 -44.776 -46.273 1.00 52.78 175 LEU A CA 1
ATOM 1222 C C . LEU A 1 175 ? 17.597 -43.296 -46.064 1.00 52.78 175 LEU A C 1
ATOM 1224 O O . LEU A 1 175 ? 17.901 -42.842 -44.964 1.00 52.78 175 LEU A O 1
ATOM 1228 N N . ALA A 1 176 ? 17.496 -42.552 -47.161 1.00 46.75 176 ALA A N 1
ATOM 1229 C CA . ALA A 1 176 ? 17.545 -41.103 -47.236 1.00 46.75 176 ALA A CA 1
ATOM 1230 C C . ALA A 1 176 ? 16.176 -40.473 -46.926 1.00 46.75 176 ALA A C 1
ATOM 1232 O O . ALA A 1 176 ? 15.156 -41.015 -47.341 1.00 46.75 176 ALA A O 1
ATOM 1233 N N . ALA A 1 177 ? 16.174 -39.275 -46.332 1.00 46.22 177 ALA A N 1
ATOM 1234 C CA . ALA A 1 177 ? 15.231 -38.204 -46.671 1.00 46.22 177 ALA A CA 1
ATOM 1235 C C . ALA A 1 177 ? 15.738 -36.838 -46.141 1.00 46.22 177 ALA A C 1
ATOM 1237 O O . ALA A 1 177 ? 15.956 -36.698 -44.938 1.00 46.22 177 ALA A O 1
ATOM 1238 N N . PRO A 1 178 ? 15.925 -35.827 -47.012 1.00 57.03 178 PRO A N 1
ATOM 1239 C CA . PRO A 1 178 ? 16.256 -34.454 -46.634 1.00 57.03 178 PRO A CA 1
ATOM 1240 C C . PRO A 1 178 ? 14.992 -33.593 -46.482 1.00 57.03 178 PRO A C 1
ATOM 1242 O O . PRO A 1 178 ? 14.130 -33.604 -47.360 1.00 57.03 178 PRO A O 1
ATOM 1245 N N . TYR A 1 179 ? 14.905 -32.775 -45.428 1.00 37.41 179 TYR A N 1
ATOM 1246 C CA . TYR A 1 179 ? 13.929 -31.681 -45.376 1.00 37.41 179 TYR A CA 1
ATOM 1247 C C . TYR A 1 179 ? 14.598 -30.372 -45.807 1.00 37.41 179 TYR A C 1
ATOM 1249 O O . TYR A 1 179 ? 15.589 -29.931 -45.224 1.00 37.41 179 TYR A O 1
ATOM 1257 N N . ARG A 1 180 ? 14.058 -29.777 -46.873 1.00 49.62 180 ARG A N 1
ATOM 1258 C CA . ARG A 1 180 ? 14.507 -28.546 -47.531 1.00 49.62 180 ARG A CA 1
ATOM 1259 C C . ARG A 1 180 ? 13.367 -27.534 -47.478 1.00 49.62 180 ARG A C 1
ATOM 1261 O O . ARG A 1 180 ? 12.334 -27.797 -48.073 1.00 49.62 180 ARG A O 1
ATOM 1268 N N . THR A 1 181 ? 13.588 -26.363 -46.885 1.00 46.47 181 THR A N 1
ATOM 1269 C CA . THR A 1 181 ? 12.840 -25.117 -47.169 1.00 46.47 181 THR A CA 1
ATOM 1270 C C . THR A 1 181 ? 13.797 -23.950 -46.885 1.00 46.47 181 THR A C 1
ATOM 1272 O O . THR A 1 181 ? 14.095 -23.666 -45.733 1.00 46.47 181 THR A O 1
ATOM 1275 N N . SER A 1 182 ? 14.592 -23.488 -47.853 1.00 44.50 182 SER A N 1
ATOM 1276 C CA . SER A 1 182 ? 14.277 -22.539 -48.936 1.00 44.50 182 SER A CA 1
ATOM 1277 C C . SER A 1 182 ? 13.954 -21.122 -48.445 1.00 44.50 182 SER A C 1
ATOM 1279 O O . SER A 1 182 ? 12.872 -20.842 -47.943 1.00 44.50 182 SER A O 1
ATOM 1281 N N . SER A 1 183 ? 14.932 -20.245 -48.650 1.00 50.16 183 SER A N 1
ATOM 1282 C CA . SER A 1 183 ? 14.931 -18.790 -48.533 1.00 50.16 183 SER A CA 1
ATOM 1283 C C . SER A 1 183 ? 14.571 -18.122 -49.873 1.00 50.16 183 SER A C 1
ATOM 1285 O O . SER A 1 183 ? 15.013 -18.587 -50.918 1.00 50.16 183 SER A O 1
ATOM 1287 N N . ALA A 1 184 ? 13.802 -17.025 -49.833 1.00 53.62 184 ALA A N 1
ATOM 1288 C CA . ALA A 1 184 ? 13.680 -15.935 -50.831 1.00 53.62 184 ALA A CA 1
ATOM 1289 C C . ALA A 1 184 ? 12.691 -14.905 -50.229 1.00 53.62 184 ALA A C 1
ATOM 1291 O O . ALA A 1 184 ? 11.640 -15.319 -49.759 1.00 53.62 184 ALA A O 1
ATOM 1292 N N . SER A 1 185 ? 12.931 -13.603 -50.019 1.00 50.16 185 SER A N 1
ATO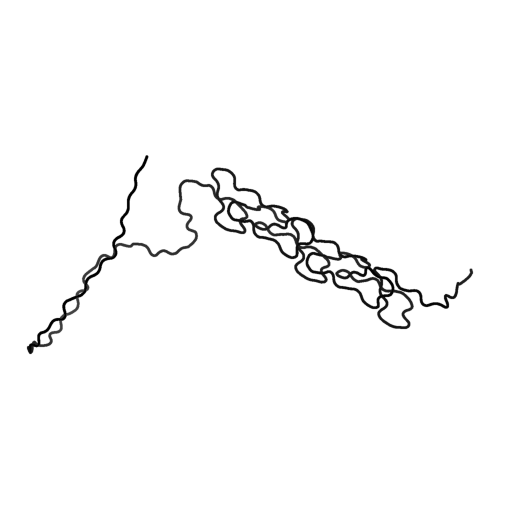M 1293 C CA . SER A 1 185 ? 13.566 -12.511 -50.783 1.00 50.16 185 SER A CA 1
ATOM 1294 C C . SER A 1 185 ? 12.914 -12.200 -52.137 1.00 50.16 185 SER A C 1
ATOM 1296 O O . SER A 1 185 ? 13.202 -12.878 -53.114 1.00 50.16 185 SER A O 1
ATOM 1298 N N . SER A 1 186 ? 12.074 -11.153 -52.179 1.00 49.22 186 SER A N 1
ATOM 1299 C CA . SER A 1 186 ? 11.979 -10.115 -53.236 1.00 49.22 186 SER A CA 1
ATOM 1300 C C . SER A 1 186 ? 10.777 -9.206 -52.926 1.00 49.22 186 SER A C 1
ATOM 1302 O O . SER A 1 186 ? 9.649 -9.678 -52.867 1.00 49.22 186 SER A O 1
ATOM 1304 N N . ARG A 1 187 ? 10.979 -7.941 -52.536 1.00 49.22 187 ARG A N 1
ATOM 1305 C CA . ARG A 1 187 ? 10.860 -6.746 -53.404 1.00 49.22 187 ARG A CA 1
ATOM 1306 C C . ARG A 1 187 ? 9.706 -6.797 -54.416 1.00 49.22 187 ARG A C 1
ATOM 1308 O O . ARG A 1 187 ? 9.791 -7.519 -55.410 1.00 49.22 187 ARG A O 1
ATOM 1315 N N . ARG A 1 188 ? 8.730 -5.918 -54.194 1.00 56.06 188 ARG A N 1
ATOM 1316 C CA . ARG A 1 188 ? 8.166 -4.995 -55.182 1.00 56.06 188 ARG A CA 1
ATOM 1317 C C . ARG A 1 188 ? 8.004 -3.637 -54.518 1.00 56.06 188 ARG A C 1
ATOM 1319 O O . ARG A 1 188 ? 7.750 -3.642 -53.294 1.00 56.06 188 ARG A O 1
#

Foldseek 3Di:
DDPDPPPDDDWAAWQWAAQDPPDPDTHGAAWQWGAQHIRHNHTHGADWQWTGQGTSHNDTFGAAWQWTAQDTSHNDTHGADWQWTAAGTSHNDTHGAAWQWTGQDISHNDTHGDDPQWTGGGTSHNDTHGVDPDPPPPPDDPPPDPPPPPPDPDPDDDDDDDDDDDDDDDDDDDDDDDDDDDDDDDDD

Sequence (188 aa):
MTTATSTTATKANAGFFVPSDGASRPQQCPAGKFLGTSGARECEDCSKGTYANSPGQTSCRPASAGHFVGKSGATTQKKCDAGAYSSGAGNDACEPCEPGKFSSKTATADCSLAARGHFVAGEGATATAAATTATRSSAASTWPSPERAVITPTAGSGRRHTFLPLPFVLDVRSLAAPYRTSSASSRR